Protein AF-A0A7X8HE01-F1 (afdb_monomer_lite)

Sequence (254 aa):
RAGTLEETGDETRPDGTAVRTLRGALSLPGRIRDGRWTRIETRLPGDDAVFLSLELEYPETPHRGYDKAKAARLDRTWDGRWTEVLPAEIVPAFDADPARPFRVFKRNFFGDVSSYAADHHLVSGARRTASFNNHITHPWVAVSNGSEGILVAQYEGDRCNFAFCPMRSEVTGGRQRLRLNPFGTYYGPQWKYATAVTGLGRAMAVLMADQLDSYAPSYNGKTSRFSVAVFPFRGPEPPEEIRRRAEEWGEGTV

Radius of gyration: 19.69 Å; chains: 1; bounding box: 44×41×64 Å

Secondary structure (DSSP, 8-state):
-PPPP-EEEEEE-TTS-EEEEEEEEE--TT-SB-EEEEEEEEE-TT---EEEEEEEEPPB----S--HHHHHHHT----TT---B-TT-B--S--BBTTBPPEEEEE-TTS-EEEEE--HHHHH--SEEEEE-----SSEEEEE-SSEEEEEEE-TTS---TT-S-EEEEEETTEEEEEE-TT-B--SPPP--TT--SSHHHHHHHHSGGGGS-SGGGGTT-EEEEEEEEEEEESSS--HHHHHHHHHHHHT--

pLDDT: mean 87.35, std 14.41, range [40.66, 98.5]

Foldseek 3Di:
DDWDWDDWDWDQDPQRKIKIKIKTWDDDPQFPFIKIKIWIWIDHPPAPKIKIKMKIQATAHDFPDDDPVVCVVVVHTFNLVQAKDFRDKDWDPDWAQLVQAKKKWAAAPVRDIDIDGPNQCVVQVDQKDQKDQPFQHPFWMKIDNFWKIKIKGWAQVFDDDRSAWIKMWGQDPSTITMMTGGPMWTADDHDDDPPVDDDPVVVVCVVVCPVRRHPRRVSRRDMGIIMMMMHMDTGNDDDPVNVVVSNCRNDVVD

Structure (mmCIF, N/CA/C/O backbone):
data_AF-A0A7X8HE01-F1
#
_entry.id   AF-A0A7X8HE01-F1
#
loop_
_atom_site.group_PDB
_atom_site.id
_atom_site.type_symbol
_atom_site.label_atom_id
_atom_site.label_alt_id
_atom_site.label_comp_id
_atom_site.label_asym_id
_atom_site.label_entity_id
_atom_site.label_seq_id
_atom_site.pdbx_PDB_ins_code
_atom_site.Cartn_x
_atom_site.Cartn_y
_atom_site.Cartn_z
_atom_site.occupancy
_atom_site.B_iso_or_equiv
_atom_site.auth_seq_id
_atom_site.auth_comp_id
_atom_site.auth_asym_id
_atom_site.auth_atom_id
_atom_site.pdbx_PDB_model_num
ATOM 1 N N . ARG A 1 1 ? 13.310 -7.019 -4.869 1.00 59.84 1 ARG A N 1
ATOM 2 C CA . ARG A 1 1 ? 14.061 -7.604 -3.726 1.00 59.84 1 ARG A CA 1
ATOM 3 C C . ARG A 1 1 ? 13.670 -6.819 -2.487 1.00 59.84 1 ARG A C 1
ATOM 5 O O . ARG A 1 1 ? 13.458 -5.622 -2.634 1.00 59.84 1 ARG A O 1
ATOM 12 N N . ALA A 1 2 ? 13.525 -7.472 -1.336 1.00 66.38 2 ALA A N 1
ATOM 13 C CA . ALA A 1 2 ? 13.264 -6.767 -0.083 1.00 66.38 2 ALA A CA 1
ATOM 14 C C . ALA A 1 2 ? 14.519 -5.994 0.360 1.00 66.38 2 ALA A C 1
ATOM 16 O O . ALA A 1 2 ? 15.634 -6.420 0.044 1.00 66.38 2 ALA A O 1
ATOM 17 N N . GLY A 1 3 ? 14.328 -4.862 1.039 1.00 79.81 3 GLY A N 1
ATOM 18 C CA . GLY A 1 3 ? 15.413 -4.161 1.725 1.00 79.81 3 GLY A CA 1
ATOM 19 C C . GLY A 1 3 ? 15.948 -4.968 2.904 1.00 79.81 3 GLY A C 1
ATOM 20 O O . GLY A 1 3 ? 15.276 -5.876 3.398 1.00 79.81 3 GLY A O 1
ATOM 21 N N . THR A 1 4 ? 17.159 -4.645 3.344 1.00 91.44 4 THR A N 1
ATOM 22 C CA . THR A 1 4 ? 17.702 -5.125 4.618 1.00 91.44 4 THR A CA 1
ATOM 23 C C . THR A 1 4 ? 17.260 -4.192 5.737 1.00 91.44 4 THR A C 1
ATOM 25 O O . THR A 1 4 ? 17.097 -2.994 5.511 1.00 91.44 4 THR A O 1
ATOM 28 N N . LEU A 1 5 ? 17.046 -4.745 6.930 1.00 93.19 5 LEU A N 1
ATOM 29 C CA . LEU A 1 5 ? 16.927 -3.983 8.171 1.00 93.19 5 LEU A CA 1
ATOM 30 C C . LEU A 1 5 ? 18.314 -3.927 8.814 1.00 93.19 5 LEU A C 1
ATOM 32 O O . LEU A 1 5 ? 18.969 -4.961 8.932 1.00 93.19 5 LEU A O 1
ATOM 36 N N . GLU A 1 6 ? 18.753 -2.736 9.200 1.00 95.25 6 GLU A N 1
ATOM 37 C CA . GLU A 1 6 ? 20.085 -2.490 9.765 1.00 95.25 6 GLU A CA 1
ATOM 38 C C . GLU A 1 6 ? 19.997 -1.923 11.182 1.00 95.25 6 GLU A C 1
ATOM 40 O O . GLU A 1 6 ? 20.812 -2.269 12.032 1.00 95.25 6 GLU A O 1
ATOM 45 N N . GLU A 1 7 ? 18.990 -1.092 11.451 1.00 95.19 7 GLU A N 1
ATOM 46 C CA . GLU A 1 7 ? 18.814 -0.425 12.738 1.00 95.19 7 GLU A CA 1
ATOM 47 C C . GLU A 1 7 ? 17.346 -0.458 13.169 1.00 95.19 7 GLU A C 1
ATOM 49 O O . GLU A 1 7 ? 16.429 -0.343 12.350 1.00 95.19 7 GLU A O 1
ATOM 54 N N . THR A 1 8 ? 17.124 -0.598 14.473 1.00 95.94 8 THR A N 1
ATOM 55 C CA . THR A 1 8 ? 15.819 -0.453 15.120 1.00 95.94 8 THR A CA 1
ATOM 56 C C . THR A 1 8 ? 15.988 0.396 16.371 1.00 95.94 8 THR A C 1
ATOM 58 O O . THR A 1 8 ? 16.870 0.125 17.183 1.00 95.94 8 THR A O 1
ATOM 61 N N . GLY A 1 9 ? 15.144 1.410 16.516 1.00 96.25 9 GLY A N 1
ATOM 62 C CA . GLY A 1 9 ? 14.995 2.195 17.733 1.00 96.25 9 GLY A CA 1
ATOM 63 C C . GLY A 1 9 ? 13.546 2.146 18.192 1.00 96.25 9 GLY A C 1
ATOM 64 O O . GLY A 1 9 ? 12.642 2.346 17.384 1.00 96.25 9 GLY A O 1
ATOM 65 N N . ASP A 1 10 ? 13.330 1.889 19.475 1.00 97.06 10 ASP A N 1
ATOM 66 C CA . ASP A 1 10 ? 12.014 1.911 20.106 1.00 97.06 10 ASP A CA 1
ATOM 67 C C . ASP A 1 10 ? 12.004 3.006 21.182 1.00 97.06 10 ASP A C 1
ATOM 69 O O . ASP A 1 10 ? 12.918 3.099 22.003 1.00 97.06 10 ASP A O 1
ATOM 73 N N . GLU A 1 11 ? 10.966 3.833 21.179 1.00 96.94 11 GLU A N 1
ATOM 74 C CA . GLU A 1 11 ? 10.727 4.902 22.143 1.00 96.94 11 GLU A CA 1
ATOM 75 C C . GLU A 1 11 ? 9.279 4.805 22.631 1.00 96.94 11 GLU A C 1
ATOM 77 O O . GLU A 1 11 ? 8.358 4.557 21.854 1.00 96.94 11 GLU A O 1
ATOM 82 N N . THR A 1 12 ? 9.058 5.001 23.929 1.00 96.31 12 THR A N 1
ATOM 83 C CA . THR A 1 12 ? 7.719 5.235 24.479 1.00 96.31 12 THR A CA 1
ATOM 84 C C . THR A 1 12 ? 7.698 6.633 25.066 1.00 96.31 12 THR A C 1
ATOM 86 O O . THR A 1 12 ? 8.475 6.944 25.969 1.00 96.31 12 THR A O 1
ATOM 89 N N . ARG A 1 13 ? 6.833 7.484 24.523 1.00 94.69 13 ARG A N 1
ATOM 90 C CA . ARG A 1 13 ? 6.674 8.866 24.965 1.00 94.69 13 ARG A CA 1
ATOM 91 C C . ARG A 1 13 ? 5.908 8.926 26.295 1.00 94.69 13 ARG A C 1
ATOM 93 O O . ARG A 1 13 ? 5.196 7.978 26.631 1.00 94.69 13 ARG A O 1
ATOM 100 N N . PRO A 1 14 ? 6.013 10.032 27.058 1.00 95.00 14 PRO A N 1
ATOM 101 C CA . PRO A 1 14 ? 5.329 10.177 28.348 1.00 95.00 14 PRO A CA 1
ATOM 102 C C . PRO A 1 14 ? 3.801 10.038 28.291 1.00 95.00 14 PRO A C 1
ATOM 104 O O . PRO A 1 14 ? 3.185 9.679 29.288 1.00 95.00 14 PRO A O 1
ATOM 107 N N . ASP A 1 15 ? 3.197 10.315 27.136 1.00 94.00 15 ASP A N 1
ATOM 108 C CA . ASP A 1 15 ? 1.763 10.157 26.878 1.00 94.00 15 ASP A CA 1
ATOM 109 C C . ASP A 1 15 ? 1.348 8.697 26.610 1.00 94.00 15 ASP A C 1
ATOM 111 O O . ASP A 1 15 ? 0.162 8.423 26.468 1.00 94.00 15 ASP A O 1
ATOM 115 N N . GLY A 1 16 ? 2.298 7.755 26.559 1.00 93.94 16 GLY A N 1
ATOM 116 C CA . GLY A 1 16 ? 2.065 6.348 26.230 1.00 93.94 16 GLY A CA 1
ATOM 117 C C . GLY A 1 16 ? 2.169 6.023 24.737 1.00 93.94 16 GLY A C 1
ATOM 118 O O . GLY A 1 16 ? 2.014 4.860 24.364 1.00 93.94 16 GLY A O 1
ATOM 119 N N . THR A 1 17 ? 2.458 7.006 23.879 1.00 96.38 17 THR A N 1
ATOM 120 C CA . THR A 1 17 ? 2.673 6.787 22.445 1.00 96.38 17 THR A CA 1
ATOM 121 C C . THR A 1 17 ? 3.934 5.958 22.221 1.00 96.38 17 THR A C 1
ATOM 123 O O . THR A 1 17 ? 5.031 6.348 22.628 1.00 96.38 17 THR A O 1
ATOM 126 N N . ALA A 1 18 ? 3.797 4.828 21.528 1.00 97.12 18 ALA A N 1
ATOM 127 C CA . ALA A 1 18 ? 4.924 3.997 21.125 1.00 97.12 18 ALA A CA 1
ATOM 128 C C . ALA A 1 18 ? 5.399 4.399 19.724 1.00 97.12 18 ALA A C 1
ATOM 130 O O . ALA A 1 18 ? 4.617 4.413 18.769 1.00 97.12 18 ALA A O 1
ATOM 131 N N . VAL A 1 19 ? 6.689 4.695 19.596 1.00 97.81 19 VAL A N 1
ATOM 132 C CA . VAL A 1 19 ? 7.346 5.048 18.337 1.00 97.81 19 VAL A CA 1
ATOM 133 C C . VAL A 1 19 ? 8.448 4.037 18.056 1.00 97.81 19 VAL A C 1
ATOM 135 O O . VAL A 1 19 ? 9.358 3.851 18.858 1.00 97.81 19 VAL A O 1
ATOM 138 N N . ARG A 1 20 ? 8.392 3.404 16.887 1.00 97.56 20 ARG A N 1
ATOM 139 C CA . ARG A 1 20 ? 9.431 2.502 16.394 1.00 97.56 20 ARG A CA 1
ATOM 140 C C . ARG A 1 20 ? 10.037 3.072 15.126 1.00 97.56 20 ARG A C 1
ATOM 142 O O . ARG A 1 20 ? 9.347 3.247 14.129 1.00 97.56 20 ARG A O 1
ATOM 149 N N . THR A 1 21 ? 11.338 3.319 15.143 1.00 98.00 21 THR A N 1
ATOM 150 C CA . THR A 1 21 ? 12.103 3.741 13.970 1.00 98.00 21 THR A CA 1
ATOM 151 C 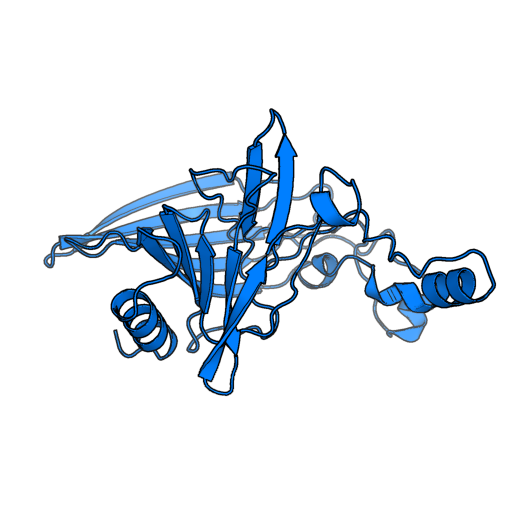C . THR A 1 21 ? 12.910 2.571 13.433 1.00 98.00 21 THR A C 1
ATOM 153 O O . THR A 1 21 ? 13.688 1.955 14.155 1.00 98.00 21 THR A O 1
ATOM 156 N N . LEU A 1 22 ? 12.745 2.276 12.152 1.00 96.56 22 LEU A N 1
ATOM 157 C CA . LEU A 1 22 ? 13.446 1.222 11.433 1.00 96.56 22 LEU A CA 1
ATOM 158 C C . LEU A 1 22 ? 14.235 1.847 10.292 1.00 96.56 22 LEU A C 1
ATOM 160 O O . LEU A 1 22 ? 13.698 2.679 9.555 1.00 96.56 22 LEU A O 1
ATOM 164 N N . ARG A 1 23 ? 15.489 1.432 10.121 1.00 97.62 23 ARG A N 1
ATOM 165 C CA . ARG A 1 23 ? 16.330 1.879 9.007 1.00 97.62 23 ARG A CA 1
ATOM 166 C C . ARG A 1 23 ? 17.016 0.713 8.335 1.00 97.62 23 ARG A C 1
ATOM 168 O O . ARG A 1 23 ? 17.340 -0.290 8.974 1.00 97.62 23 ARG A O 1
ATOM 175 N N . GLY A 1 24 ? 17.301 0.876 7.053 1.00 96.00 24 GLY A N 1
ATOM 176 C CA . GLY A 1 24 ? 18.227 -0.013 6.380 1.00 96.00 24 GLY A CA 1
ATOM 177 C C . GLY A 1 24 ? 18.475 0.338 4.926 1.00 96.00 24 GLY A C 1
ATOM 178 O O . GLY A 1 24 ? 18.202 1.453 4.472 1.00 96.00 24 GLY A O 1
ATOM 179 N N . ALA A 1 25 ? 19.011 -0.631 4.190 1.00 94.88 25 ALA A N 1
ATOM 180 C CA . ALA A 1 25 ? 19.450 -0.441 2.819 1.00 94.88 25 ALA A CA 1
ATOM 181 C C . ALA A 1 25 ? 18.529 -1.124 1.804 1.00 94.88 25 ALA A C 1
ATOM 183 O O . ALA A 1 25 ? 17.899 -2.158 2.045 1.00 94.88 25 ALA A O 1
ATOM 184 N N . LEU A 1 26 ? 18.484 -0.540 0.611 1.00 92.31 26 LEU A N 1
ATOM 185 C CA . LEU A 1 26 ? 17.904 -1.132 -0.585 1.00 92.31 26 LEU A CA 1
ATOM 186 C C . LEU A 1 26 ? 19.050 -1.431 -1.544 1.00 92.31 26 LEU A C 1
ATOM 188 O O . LEU A 1 26 ? 19.810 -0.539 -1.911 1.00 92.31 26 LEU A O 1
ATOM 192 N N . SER A 1 27 ? 19.161 -2.679 -1.989 1.00 88.50 27 SER A N 1
ATOM 193 C CA . SER A 1 27 ? 20.229 -3.070 -2.904 1.00 88.50 27 SER A CA 1
ATOM 194 C C . SER A 1 27 ? 19.697 -3.867 -4.089 1.00 88.50 27 SER A C 1
ATOM 196 O O . SER A 1 27 ? 19.005 -4.879 -3.935 1.00 88.50 27 SER A O 1
ATOM 198 N N . LEU A 1 28 ? 20.032 -3.407 -5.296 1.00 88.56 28 LEU A N 1
ATOM 199 C CA . LEU A 1 28 ? 19.692 -4.064 -6.557 1.00 88.56 28 LEU A CA 1
ATOM 200 C C . LEU A 1 28 ? 20.953 -4.553 -7.295 1.00 88.56 28 LEU A C 1
ATOM 202 O O . LEU A 1 28 ? 22.017 -3.935 -7.195 1.00 88.56 28 LEU A O 1
ATOM 206 N N . PRO A 1 29 ? 20.871 -5.662 -8.054 1.00 86.44 29 PRO A N 1
ATOM 207 C CA . PRO A 1 29 ? 21.995 -6.142 -8.856 1.00 86.44 29 PRO A CA 1
ATOM 208 C C . PRO A 1 29 ? 22.452 -5.120 -9.906 1.00 86.44 29 PRO A C 1
ATOM 210 O O . PRO A 1 29 ? 21.651 -4.632 -10.704 1.00 86.44 29 PRO A O 1
ATOM 213 N N . GLY A 1 30 ? 23.759 -4.845 -9.948 1.00 85.50 30 GLY A N 1
ATOM 214 C CA . GLY A 1 30 ? 24.350 -3.925 -10.926 1.00 85.50 30 GLY A CA 1
ATOM 215 C C . GLY A 1 30 ? 23.953 -2.460 -10.729 1.00 85.50 30 GLY A C 1
ATOM 216 O O . GLY A 1 30 ? 23.934 -1.706 -11.699 1.00 85.50 30 GLY A O 1
ATOM 217 N N . ARG A 1 31 ? 23.586 -2.081 -9.501 1.00 90.56 31 ARG A N 1
ATOM 218 C CA . ARG A 1 31 ? 23.352 -0.692 -9.095 1.00 90.56 31 ARG A CA 1
ATOM 219 C C . ARG A 1 31 ? 24.622 0.160 -9.220 1.00 90.56 31 ARG A C 1
ATOM 221 O O . ARG A 1 31 ? 25.726 -0.335 -9.017 1.00 90.56 31 ARG A O 1
ATOM 228 N N . ILE A 1 32 ? 24.423 1.436 -9.526 1.00 94.50 32 ILE A N 1
ATOM 229 C CA . ILE A 1 32 ? 25.422 2.511 -9.490 1.00 94.50 32 ILE A CA 1
ATOM 230 C C . ILE A 1 32 ? 25.492 3.087 -8.073 1.00 94.50 32 ILE A C 1
ATOM 232 O O . ILE A 1 32 ? 26.575 3.363 -7.567 1.00 94.50 32 ILE A O 1
ATOM 236 N N . ARG A 1 33 ? 24.331 3.224 -7.423 1.00 94.69 33 ARG A N 1
ATOM 237 C CA . ARG A 1 33 ? 24.195 3.772 -6.074 1.00 94.69 33 ARG A CA 1
ATOM 238 C C . ARG A 1 33 ? 23.261 2.903 -5.242 1.00 94.69 33 ARG A C 1
ATOM 240 O O . ARG A 1 33 ? 22.211 2.473 -5.726 1.00 94.69 33 ARG A O 1
ATOM 247 N N . ASP A 1 34 ? 23.653 2.652 -3.997 1.00 94.19 34 ASP A N 1
ATOM 248 C CA . ASP A 1 34 ? 22.796 2.016 -2.999 1.00 94.19 34 ASP A CA 1
ATOM 249 C C . ASP A 1 34 ? 21.610 2.912 -2.628 1.00 94.19 34 ASP A C 1
ATOM 251 O O . ASP A 1 34 ? 21.687 4.141 -2.679 1.00 94.19 34 ASP A O 1
ATOM 255 N N . GLY A 1 35 ? 20.499 2.275 -2.277 1.00 95.69 35 GLY A N 1
ATOM 256 C CA . GLY A 1 35 ? 19.340 2.952 -1.720 1.00 95.69 35 GLY A CA 1
ATOM 257 C C . GLY A 1 35 ? 19.273 2.789 -0.208 1.00 95.69 35 GLY A C 1
ATOM 258 O O . GLY A 1 35 ? 19.930 1.920 0.371 1.00 95.69 35 GLY A O 1
ATOM 259 N N . ARG A 1 36 ? 18.439 3.602 0.427 1.00 96.88 36 ARG A N 1
ATOM 260 C CA . ARG A 1 36 ? 18.189 3.587 1.868 1.00 96.88 36 ARG A CA 1
ATOM 261 C C . ARG A 1 36 ? 16.711 3.762 2.138 1.00 96.88 36 ARG A C 1
ATOM 263 O O . ARG A 1 36 ? 15.973 4.283 1.304 1.00 96.88 36 ARG A O 1
ATOM 270 N N . TRP A 1 37 ? 16.280 3.320 3.303 1.00 96.19 37 TRP A N 1
ATOM 271 C CA . TRP A 1 37 ? 14.927 3.557 3.761 1.00 96.19 37 TRP A CA 1
ATOM 272 C C . TRP A 1 37 ? 14.910 3.803 5.266 1.00 96.19 37 TRP A C 1
ATOM 274 O O . TRP A 1 37 ? 15.683 3.204 6.014 1.00 96.19 37 TRP A O 1
ATOM 284 N N . THR A 1 38 ? 14.005 4.681 5.680 1.00 97.19 38 THR A N 1
ATOM 285 C CA . THR A 1 38 ? 13.619 4.912 7.069 1.00 97.19 38 THR A CA 1
ATOM 286 C C . THR A 1 38 ? 12.107 4.751 7.156 1.00 97.19 38 THR A C 1
ATOM 288 O O . THR A 1 38 ? 11.375 5.331 6.353 1.00 97.19 38 THR A O 1
ATOM 291 N N . ARG A 1 39 ? 11.632 3.963 8.120 1.00 96.31 39 ARG A N 1
ATOM 292 C CA . ARG A 1 39 ? 10.216 3.839 8.472 1.00 96.31 39 ARG A CA 1
ATOM 293 C C . ARG A 1 39 ? 10.045 4.185 9.939 1.00 96.31 39 ARG A C 1
ATOM 295 O O . ARG A 1 39 ? 10.699 3.585 10.785 1.00 96.31 39 ARG A O 1
ATOM 302 N N . ILE A 1 40 ? 9.147 5.110 10.223 1.00 97.31 40 ILE A N 1
ATOM 303 C CA . ILE A 1 40 ? 8.696 5.419 11.573 1.00 97.31 40 ILE A CA 1
ATOM 304 C C . ILE A 1 40 ? 7.290 4.852 11.705 1.00 97.31 40 ILE A C 1
ATOM 306 O O . ILE A 1 40 ? 6.421 5.147 10.890 1.00 97.31 40 ILE A O 1
ATOM 310 N N . GLU A 1 41 ? 7.089 4.007 12.704 1.00 96.69 41 GLU A N 1
ATOM 311 C CA . GLU A 1 41 ? 5.794 3.472 13.094 1.00 96.69 41 GLU A CA 1
ATOM 312 C C . GLU A 1 41 ? 5.380 4.157 14.391 1.00 96.69 41 GLU A C 1
ATOM 314 O O . GLU A 1 41 ? 6.142 4.173 15.357 1.00 96.69 41 GLU A O 1
ATOM 319 N N . THR A 1 42 ? 4.181 4.717 14.429 1.00 96.81 42 THR A N 1
ATOM 320 C CA . THR A 1 42 ? 3.607 5.326 15.627 1.00 96.81 42 THR A CA 1
ATOM 321 C C . THR A 1 42 ? 2.318 4.601 15.986 1.00 96.81 42 THR A C 1
ATOM 323 O O . THR A 1 42 ? 1.494 4.303 15.118 1.00 96.81 42 THR A O 1
ATOM 326 N N . ARG A 1 43 ? 2.168 4.287 17.273 1.00 96.38 43 ARG A N 1
ATOM 327 C CA . ARG A 1 43 ? 0.967 3.687 17.859 1.00 96.38 43 ARG A CA 1
ATOM 328 C C . ARG A 1 43 ? 0.531 4.522 19.048 1.00 96.38 43 ARG A C 1
ATOM 330 O O . ARG A 1 43 ? 1.320 4.736 19.970 1.00 96.38 43 ARG A O 1
ATOM 337 N N . LEU A 1 44 ? -0.712 4.978 19.007 1.00 94.06 44 LEU A N 1
ATOM 338 C CA . LEU A 1 44 ? -1.310 5.749 20.087 1.00 94.06 44 LEU A CA 1
ATOM 339 C C . LEU A 1 44 ? -1.847 4.797 21.170 1.00 94.06 44 LEU A C 1
ATOM 341 O O . LEU A 1 44 ? -2.299 3.692 20.853 1.00 94.06 44 LEU A O 1
ATOM 345 N N . PRO A 1 45 ? -1.792 5.183 22.453 1.00 93.31 45 PRO A N 1
ATOM 346 C CA . PRO A 1 45 ? -2.308 4.354 23.535 1.00 93.31 45 PRO A CA 1
ATOM 347 C C . PRO A 1 45 ? -3.825 4.163 23.401 1.00 93.31 45 PRO A C 1
ATOM 349 O O . PRO A 1 45 ? -4.575 5.125 23.265 1.00 93.31 45 PRO A O 1
ATOM 352 N N . GLY A 1 46 ? -4.282 2.910 23.473 1.00 90.88 46 GLY A N 1
ATOM 353 C CA . GLY A 1 46 ? -5.708 2.572 23.376 1.00 90.88 46 GLY A CA 1
ATOM 354 C C . GLY A 1 46 ? -6.289 2.624 21.958 1.00 90.88 46 GLY A C 1
ATOM 355 O O . GLY A 1 46 ? -7.505 2.535 21.810 1.00 90.88 46 GLY A O 1
ATOM 356 N N . ASP A 1 47 ? -5.445 2.749 20.934 1.00 90.81 47 ASP A N 1
ATOM 357 C CA . ASP A 1 47 ? -5.846 2.783 19.532 1.00 90.81 47 ASP A CA 1
ATOM 358 C C . ASP A 1 47 ? -5.250 1.597 18.767 1.00 90.81 47 ASP A C 1
ATOM 360 O O . ASP A 1 47 ? -4.064 1.285 18.890 1.00 90.81 47 ASP A O 1
ATOM 364 N N . ASP A 1 48 ? -6.075 0.945 17.952 1.00 92.56 48 ASP A N 1
ATOM 365 C CA . ASP A 1 48 ? -5.645 -0.172 17.105 1.00 92.56 48 ASP A CA 1
ATOM 366 C C . ASP A 1 48 ? -5.050 0.308 15.768 1.00 92.56 48 ASP A C 1
ATOM 368 O O . ASP A 1 48 ? -4.558 -0.500 14.971 1.00 92.56 48 ASP A O 1
ATOM 372 N N . ALA A 1 49 ? -5.099 1.617 15.498 1.00 95.50 49 ALA A N 1
ATOM 373 C CA . ALA A 1 49 ? -4.499 2.205 14.315 1.00 95.50 49 ALA A CA 1
ATOM 374 C C . ALA A 1 49 ? -2.963 2.189 14.368 1.00 95.50 49 ALA A C 1
ATOM 376 O O . ALA A 1 49 ? -2.331 2.320 15.420 1.00 95.50 49 ALA A O 1
ATOM 377 N N . VAL A 1 50 ? -2.347 2.070 13.192 1.00 95.31 50 VAL A N 1
ATOM 378 C CA . VAL A 1 50 ? -0.898 2.216 13.019 1.00 95.31 50 VAL A CA 1
ATOM 379 C C . VAL A 1 50 ? -0.628 3.338 12.033 1.00 95.31 50 VAL A C 1
ATOM 381 O O . VAL A 1 50 ? -1.111 3.309 10.901 1.00 95.31 50 VAL A O 1
ATOM 384 N N . PHE A 1 51 ? 0.193 4.294 12.449 1.00 95.56 51 PHE A N 1
ATOM 385 C CA . PHE A 1 51 ? 0.637 5.409 11.623 1.00 95.56 51 PHE A CA 1
ATOM 386 C C . PHE A 1 51 ? 2.055 5.127 11.135 1.00 95.56 51 PHE A C 1
ATOM 388 O O . PHE A 1 51 ? 2.919 4.732 11.917 1.00 95.56 51 PHE A O 1
ATOM 395 N N . LEU A 1 52 ? 2.292 5.286 9.840 1.00 95.12 52 LEU A N 1
ATOM 396 C CA . LEU A 1 52 ? 3.565 5.004 9.195 1.00 95.12 52 LEU A CA 1
ATOM 397 C C . LEU A 1 52 ? 4.048 6.257 8.473 1.00 95.12 52 LEU A C 1
ATOM 399 O O . LEU A 1 52 ? 3.345 6.757 7.601 1.00 95.12 52 LEU A O 1
ATOM 403 N N . SER A 1 53 ? 5.269 6.697 8.752 1.00 95.50 53 SER A N 1
ATOM 404 C CA . SER A 1 53 ? 5.979 7.691 7.942 1.00 95.50 53 SER A CA 1
ATOM 405 C C . SER A 1 53 ? 7.190 7.028 7.308 1.00 95.50 53 SER A C 1
ATOM 407 O O . SER A 1 53 ? 7.983 6.375 7.990 1.00 95.50 53 SER A O 1
ATOM 409 N N . LEU A 1 54 ? 7.319 7.148 5.989 1.00 94.94 54 LEU A N 1
ATOM 410 C CA . LEU A 1 54 ? 8.379 6.508 5.228 1.00 94.94 54 LEU A CA 1
ATOM 411 C C . LEU A 1 54 ? 9.176 7.528 4.430 1.00 94.94 54 LEU A C 1
ATOM 413 O O . LEU A 1 54 ? 8.624 8.364 3.717 1.00 94.94 54 LEU A O 1
ATOM 417 N N . GLU A 1 55 ? 10.490 7.362 4.472 1.00 95.94 55 GLU A N 1
ATOM 418 C CA . GLU A 1 55 ? 11.438 8.017 3.587 1.00 95.94 55 GLU A CA 1
ATOM 419 C C . GLU A 1 55 ? 12.264 6.948 2.874 1.00 95.94 55 GLU A C 1
ATOM 421 O O . GLU A 1 55 ? 12.896 6.109 3.511 1.00 95.94 55 GLU A O 1
ATOM 426 N N . LEU A 1 56 ? 12.243 6.961 1.542 1.00 95.19 56 LEU A N 1
ATOM 427 C CA . LEU A 1 56 ? 12.977 6.019 0.707 1.00 95.19 56 LEU A CA 1
ATOM 428 C C . LEU A 1 56 ? 13.857 6.766 -0.283 1.00 95.19 56 LEU A C 1
ATOM 430 O O . LEU A 1 56 ? 13.368 7.566 -1.080 1.00 95.19 56 LEU A O 1
ATOM 434 N N . GLU A 1 57 ? 15.131 6.412 -0.300 1.00 96.69 57 GLU A N 1
ATOM 435 C CA . GLU A 1 57 ? 16.066 6.696 -1.377 1.00 96.69 57 GLU A CA 1
ATOM 436 C C . GLU A 1 57 ? 16.210 5.426 -2.208 1.00 96.69 57 GLU A C 1
ATOM 438 O O . GLU A 1 57 ? 16.814 4.440 -1.782 1.00 96.69 57 GLU A O 1
ATOM 443 N N . TYR A 1 58 ? 15.644 5.415 -3.407 1.00 95.69 58 TYR A N 1
ATOM 444 C CA . TYR A 1 58 ? 15.722 4.249 -4.270 1.00 95.69 58 TYR A CA 1
ATOM 445 C C . TYR A 1 58 ? 17.142 4.077 -4.825 1.00 95.69 58 TYR A C 1
ATOM 447 O O . TYR A 1 58 ? 17.799 5.077 -5.157 1.00 95.69 58 TYR A O 1
ATOM 455 N N . PRO A 1 59 ? 17.613 2.821 -4.970 1.00 95.12 59 PRO A N 1
ATOM 456 C CA . PRO A 1 59 ? 18.871 2.536 -5.642 1.00 95.12 59 PRO A CA 1
ATOM 457 C C . PRO A 1 59 ? 18.868 3.108 -7.052 1.00 95.12 59 PRO A C 1
ATOM 459 O O . PRO A 1 59 ? 17.831 3.152 -7.719 1.00 95.12 59 PRO A O 1
ATOM 462 N N . GLU A 1 60 ? 20.044 3.496 -7.521 1.00 96.12 60 GLU A N 1
ATOM 463 C CA . GLU A 1 60 ? 20.230 3.921 -8.900 1.00 96.12 60 GLU A CA 1
ATOM 464 C C . GLU A 1 60 ? 20.851 2.791 -9.708 1.00 96.12 60 GLU A C 1
ATOM 466 O O . GLU A 1 60 ? 21.782 2.122 -9.263 1.00 96.12 60 GLU A O 1
ATOM 471 N N . THR A 1 61 ? 20.337 2.564 -10.905 1.00 95.38 61 THR A N 1
ATOM 472 C CA . THR A 1 61 ? 20.748 1.482 -11.801 1.00 95.38 61 THR A CA 1
ATOM 473 C C . THR A 1 61 ? 20.948 2.022 -13.213 1.00 95.38 61 THR A C 1
ATOM 475 O O . THR A 1 61 ? 20.251 2.960 -13.615 1.00 95.38 61 THR A O 1
ATOM 478 N N . PRO A 1 62 ? 21.888 1.450 -13.987 1.00 95.19 62 PRO A N 1
ATOM 479 C CA . PRO A 1 62 ? 22.147 1.906 -15.343 1.00 95.19 62 PRO A CA 1
ATOM 480 C C . PRO A 1 62 ? 20.930 1.650 -16.229 1.00 95.19 62 PRO A C 1
ATOM 482 O O . PRO A 1 62 ? 20.319 0.583 -16.168 1.00 95.19 62 PRO A O 1
ATOM 485 N N . HIS A 1 63 ? 20.626 2.599 -17.109 1.00 94.00 63 HIS A N 1
ATOM 486 C CA . HIS A 1 63 ? 19.512 2.475 -18.042 1.00 94.00 63 HIS A CA 1
ATOM 487 C C . HIS A 1 63 ? 19.785 1.352 -19.049 1.00 94.00 63 HIS A C 1
ATOM 489 O O . HIS A 1 63 ? 20.702 1.430 -19.869 1.00 94.00 63 HIS A O 1
ATOM 495 N N . ARG A 1 64 ? 19.012 0.269 -18.945 1.00 91.62 64 ARG A N 1
ATOM 496 C CA . ARG A 1 64 ? 19.151 -0.966 -19.727 1.00 91.62 64 ARG A CA 1
ATOM 497 C C . ARG A 1 64 ? 17.776 -1.539 -20.041 1.00 91.62 64 ARG A C 1
ATOM 499 O O . ARG A 1 64 ? 16.840 -1.348 -19.279 1.00 91.62 64 ARG A O 1
ATOM 506 N N . GLY A 1 65 ? 17.661 -2.270 -21.148 1.00 87.00 65 GLY A N 1
ATOM 507 C CA . GLY A 1 65 ? 16.420 -2.974 -21.496 1.00 87.00 65 GLY A CA 1
ATOM 508 C C . GLY A 1 65 ? 15.221 -2.063 -21.783 1.00 87.00 65 GLY A C 1
ATOM 509 O O . GLY A 1 65 ? 14.090 -2.518 -21.675 1.00 87.00 65 GLY A O 1
ATOM 510 N N . TYR A 1 66 ? 15.457 -0.791 -22.113 1.00 88.06 66 TYR A N 1
ATOM 511 C CA . TYR A 1 66 ? 14.426 0.128 -22.588 1.00 88.06 66 TYR A CA 1
ATOM 512 C C . 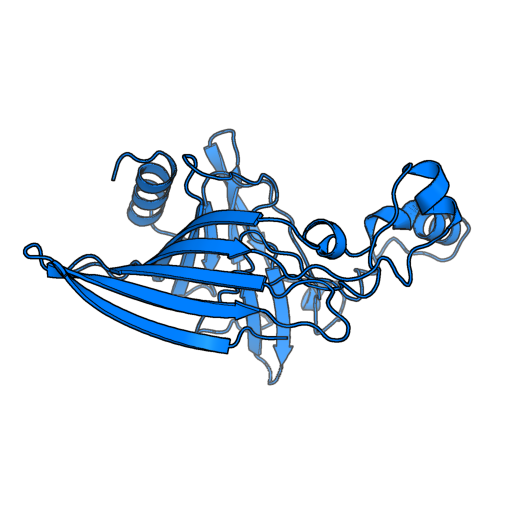TYR A 1 66 ? 14.254 0.017 -24.106 1.00 88.06 66 TYR A C 1
ATOM 514 O O . TYR A 1 66 ? 15.203 -0.300 -24.830 1.00 88.06 66 TYR A O 1
ATOM 522 N N . ASP A 1 67 ? 13.052 0.315 -24.595 1.00 88.38 67 ASP A N 1
ATOM 523 C CA . ASP A 1 67 ? 12.784 0.397 -26.028 1.00 88.38 67 ASP A CA 1
ATOM 524 C C . ASP A 1 67 ? 13.402 1.678 -26.613 1.00 88.38 67 ASP A C 1
ATOM 526 O O . ASP A 1 67 ? 13.143 2.785 -26.135 1.00 88.38 67 ASP A O 1
ATOM 530 N N . LYS A 1 68 ? 14.242 1.536 -27.646 1.00 88.50 68 LYS A N 1
ATOM 531 C CA . LYS A 1 68 ? 14.992 2.659 -28.234 1.00 88.50 68 LYS A CA 1
ATOM 532 C C . LYS A 1 68 ? 14.094 3.658 -28.969 1.00 88.50 68 LYS A C 1
ATOM 534 O O . LYS A 1 68 ? 14.363 4.855 -28.909 1.00 88.50 68 LYS A O 1
ATOM 539 N N . ALA A 1 69 ? 13.049 3.189 -29.651 1.00 85.94 69 ALA A N 1
ATOM 540 C CA . ALA A 1 69 ? 12.136 4.057 -30.393 1.00 85.94 69 ALA A CA 1
ATOM 541 C C . ALA A 1 69 ? 11.268 4.877 -29.428 1.00 85.94 69 ALA A C 1
ATOM 543 O O . ALA A 1 69 ? 11.119 6.090 -29.581 1.00 85.94 69 ALA A O 1
ATOM 544 N N . LYS A 1 70 ? 10.767 4.235 -28.370 1.00 82.81 70 LYS A N 1
ATOM 545 C CA . LYS A 1 70 ? 10.030 4.889 -27.288 1.00 82.81 70 LYS A CA 1
ATOM 546 C C . LYS A 1 70 ? 10.921 5.855 -26.510 1.00 82.81 70 LYS A C 1
ATOM 548 O O . LYS A 1 70 ? 10.465 6.950 -26.200 1.00 82.81 70 LYS A O 1
ATOM 553 N N . ALA A 1 71 ? 12.183 5.506 -26.259 1.00 87.56 71 ALA A N 1
ATOM 554 C CA . ALA A 1 71 ? 13.141 6.414 -25.633 1.00 87.56 71 ALA A CA 1
ATOM 555 C C . ALA A 1 71 ? 13.414 7.667 -26.471 1.00 87.56 71 ALA A C 1
ATOM 557 O O . ALA A 1 71 ? 13.431 8.760 -25.914 1.00 87.56 71 ALA A O 1
ATOM 558 N N . ALA A 1 72 ? 13.549 7.528 -27.794 1.00 88.31 72 ALA A N 1
ATOM 559 C CA . ALA A 1 72 ? 13.685 8.670 -28.697 1.00 88.31 72 ALA A CA 1
ATOM 560 C C . ALA A 1 72 ? 12.434 9.566 -28.688 1.00 88.31 72 ALA A C 1
ATOM 562 O O . ALA A 1 72 ? 12.551 10.785 -28.676 1.00 88.31 72 ALA A O 1
ATOM 563 N N . ARG A 1 73 ? 11.229 8.976 -28.636 1.00 87.12 73 ARG A N 1
ATOM 564 C CA . ARG A 1 73 ? 9.964 9.732 -28.570 1.00 87.12 73 ARG A CA 1
ATOM 565 C C . ARG A 1 73 ? 9.754 10.445 -27.230 1.00 87.12 73 ARG A C 1
ATOM 567 O O . ARG A 1 73 ? 9.190 11.532 -27.210 1.00 87.12 73 ARG A O 1
ATOM 574 N N . LEU A 1 74 ? 10.140 9.817 -26.121 1.00 84.62 74 LEU A N 1
ATOM 575 C CA . LEU A 1 74 ? 9.990 10.373 -24.770 1.00 84.62 74 LEU A CA 1
ATOM 576 C C . LEU A 1 74 ? 11.165 11.269 -24.349 1.00 84.62 74 LEU A C 1
ATOM 578 O O . LEU A 1 74 ? 11.148 11.772 -23.226 1.00 84.62 74 LEU A O 1
ATOM 582 N N . ASP A 1 75 ? 12.184 11.393 -25.203 1.00 90.00 75 ASP A N 1
ATOM 583 C CA . ASP A 1 75 ? 13.468 12.048 -24.928 1.00 90.00 75 ASP A CA 1
ATOM 584 C C . ASP A 1 75 ? 14.082 11.632 -23.578 1.00 90.00 75 ASP A C 1
ATOM 586 O O . ASP A 1 75 ? 14.587 12.426 -22.785 1.00 90.00 75 ASP A O 1
ATOM 590 N N . ARG A 1 76 ? 13.964 10.339 -23.259 1.00 87.94 76 ARG A N 1
ATOM 591 C CA . ARG A 1 76 ? 14.487 9.779 -22.011 1.00 87.94 76 ARG A CA 1
ATOM 592 C C . ARG A 1 76 ? 14.715 8.285 -22.109 1.00 87.94 76 ARG A C 1
ATOM 594 O O . ARG A 1 76 ? 13.960 7.555 -22.742 1.00 87.94 76 ARG A O 1
ATOM 601 N N . THR A 1 77 ? 15.719 7.816 -21.382 1.00 92.69 77 THR A N 1
ATOM 602 C CA . THR A 1 77 ? 16.014 6.392 -21.200 1.00 92.69 77 THR A CA 1
ATOM 603 C C . THR A 1 77 ? 15.638 5.957 -19.781 1.00 92.69 77 THR A C 1
ATOM 605 O O . THR A 1 77 ? 15.417 6.797 -18.905 1.00 92.69 77 THR A O 1
ATOM 608 N N . TRP A 1 78 ? 15.512 4.652 -19.548 1.00 92.50 78 TRP A N 1
ATOM 609 C CA . TRP A 1 78 ? 15.165 4.093 -18.237 1.00 92.50 78 TRP A CA 1
ATOM 610 C C . TRP A 1 78 ? 15.763 2.696 -18.059 1.00 92.50 78 TRP A C 1
ATOM 612 O O . TRP A 1 78 ? 16.302 2.122 -19.000 1.00 92.50 78 TRP A O 1
ATOM 622 N N . ASP A 1 79 ? 15.689 2.124 -16.858 1.00 92.62 79 ASP A N 1
ATOM 623 C CA . ASP A 1 79 ? 16.032 0.714 -16.644 1.00 92.62 79 ASP A CA 1
ATOM 624 C C . ASP A 1 79 ? 14.764 -0.152 -16.676 1.00 92.62 79 ASP A C 1
ATOM 626 O O . ASP A 1 79 ? 14.000 -0.199 -15.714 1.00 92.62 79 ASP A O 1
ATOM 630 N N . GLY A 1 80 ? 14.537 -0.846 -17.794 1.00 88.75 80 GLY A N 1
ATOM 631 C CA . GLY A 1 80 ? 13.386 -1.725 -18.026 1.00 88.75 80 GLY A CA 1
ATOM 632 C C . GLY A 1 80 ? 13.360 -2.976 -17.144 1.00 88.75 80 GLY A C 1
ATOM 633 O O . GLY A 1 80 ? 12.376 -3.710 -17.147 1.00 88.75 80 GLY A O 1
ATOM 634 N N . ARG A 1 81 ? 14.411 -3.230 -16.352 1.00 90.19 81 ARG A N 1
ATOM 635 C CA . ARG A 1 81 ? 14.427 -4.316 -15.358 1.00 90.19 81 ARG A CA 1
ATOM 636 C C . ARG A 1 81 ? 13.629 -3.973 -14.099 1.00 90.19 81 ARG A C 1
ATOM 638 O O . ARG A 1 81 ? 13.336 -4.873 -13.310 1.00 90.19 81 ARG A O 1
ATOM 645 N N . TRP A 1 82 ? 13.277 -2.702 -13.897 1.00 90.81 82 TRP A N 1
ATOM 646 C CA . TRP A 1 82 ? 12.362 -2.293 -12.836 1.00 90.81 82 TRP A CA 1
ATOM 647 C C . TRP A 1 82 ? 10.938 -2.697 -13.203 1.00 90.81 82 TRP A C 1
ATOM 649 O O . TRP A 1 82 ? 10.304 -2.116 -14.083 1.00 90.81 82 TRP A O 1
ATOM 659 N N . THR A 1 83 ? 10.422 -3.699 -12.500 1.00 89.38 83 THR A N 1
ATOM 660 C CA . THR A 1 83 ? 9.081 -4.248 -12.734 1.00 89.38 83 THR A CA 1
ATOM 661 C C . THR A 1 83 ? 8.099 -3.859 -11.639 1.00 89.38 83 THR A C 1
ATOM 663 O O . THR A 1 83 ? 6.984 -3.472 -11.941 1.00 89.38 83 THR A O 1
ATOM 666 N N . GLU A 1 84 ? 8.492 -3.888 -10.368 1.00 91.94 84 GLU A N 1
ATOM 667 C CA . GLU A 1 84 ? 7.605 -3.537 -9.252 1.00 91.94 84 GLU A CA 1
ATOM 668 C C . GLU A 1 84 ? 8.346 -2.706 -8.206 1.00 91.94 84 GLU A C 1
ATOM 670 O O . GLU A 1 84 ? 9.545 -2.898 -7.985 1.00 91.94 84 GLU A O 1
ATOM 675 N N . VAL A 1 85 ? 7.616 -1.815 -7.532 1.00 92.88 85 VAL A N 1
ATOM 676 C CA . VAL A 1 85 ? 8.102 -1.058 -6.371 1.00 92.88 85 VAL A CA 1
ATOM 677 C C . VAL A 1 85 ? 7.053 -1.153 -5.277 1.00 92.88 85 VAL A C 1
ATOM 679 O O . VAL A 1 85 ? 5.906 -0.755 -5.477 1.00 92.88 85 VAL A O 1
ATOM 682 N N . LEU A 1 86 ? 7.441 -1.723 -4.137 1.00 93.75 86 LEU A N 1
ATOM 683 C CA . LEU A 1 86 ? 6.545 -2.064 -3.032 1.00 93.75 86 LEU A CA 1
ATOM 684 C C . LEU A 1 86 ? 7.017 -1.363 -1.744 1.00 93.75 86 LEU A C 1
ATOM 686 O O . LEU A 1 86 ? 7.604 -2.024 -0.886 1.00 93.75 86 LEU A O 1
ATOM 690 N N . PRO A 1 87 ? 6.882 -0.029 -1.620 1.00 91.94 87 PRO A N 1
ATOM 691 C CA . PRO A 1 87 ? 7.539 0.710 -0.543 1.00 91.94 87 PRO A CA 1
ATOM 692 C C . PRO A 1 87 ? 6.926 0.426 0.833 1.00 91.94 87 PRO A C 1
ATOM 694 O O . PRO A 1 87 ? 7.634 0.473 1.835 1.00 91.94 87 PRO A O 1
ATOM 697 N N . ALA A 1 88 ? 5.633 0.099 0.880 1.00 90.69 88 ALA A N 1
ATOM 698 C CA . ALA A 1 88 ? 4.910 -0.237 2.101 1.00 90.69 88 ALA A CA 1
ATOM 699 C C . ALA A 1 88 ? 3.748 -1.199 1.800 1.00 90.69 88 ALA A C 1
ATOM 701 O O . ALA A 1 88 ? 2.599 -0.887 2.093 1.00 90.69 88 ALA A O 1
ATOM 702 N N . GLU A 1 89 ? 4.022 -2.350 1.167 1.00 95.00 89 GLU A N 1
ATOM 703 C CA . GLU A 1 89 ? 2.970 -3.343 0.892 1.00 95.00 89 GLU A CA 1
ATOM 704 C C . GLU A 1 89 ? 2.312 -3.811 2.202 1.00 95.00 89 GLU A C 1
ATOM 706 O O . GLU A 1 89 ? 2.969 -4.353 3.092 1.00 95.00 89 GLU A O 1
ATOM 711 N N . ILE A 1 90 ? 0.999 -3.619 2.292 1.00 95.56 90 ILE A N 1
ATOM 712 C CA . ILE A 1 90 ? 0.148 -4.066 3.386 1.00 95.56 90 ILE A CA 1
ATOM 713 C C . ILE A 1 90 ? -0.520 -5.370 2.960 1.00 95.56 90 ILE A C 1
ATOM 715 O O . ILE A 1 90 ? -1.161 -5.462 1.906 1.00 95.56 90 ILE A O 1
ATOM 719 N N . VAL A 1 91 ? -0.387 -6.383 3.811 1.00 95.94 91 VAL A N 1
ATOM 720 C CA . VAL A 1 91 ? -1.018 -7.691 3.640 1.00 95.94 91 VAL A CA 1
ATOM 721 C C . VAL A 1 91 ? -2.015 -7.878 4.785 1.00 95.94 91 VAL A C 1
ATOM 723 O O . VAL A 1 91 ? -1.582 -8.117 5.913 1.00 95.94 91 VAL A O 1
ATOM 726 N N . PRO A 1 92 ? -3.331 -7.748 4.531 1.00 95.50 92 PRO A N 1
ATOM 727 C CA . PRO A 1 92 ? -4.352 -8.098 5.509 1.00 95.50 92 PRO A CA 1
ATOM 728 C C . PRO A 1 92 ? -4.140 -9.517 6.043 1.00 95.50 92 PRO A C 1
ATOM 730 O O . PRO A 1 92 ? -3.845 -10.439 5.281 1.00 95.50 92 PRO A O 1
ATOM 733 N N . ALA A 1 93 ? -4.310 -9.695 7.353 1.00 94.81 93 ALA A N 1
ATOM 734 C CA . ALA A 1 93 ? -4.174 -10.999 8.006 1.00 94.81 93 ALA A CA 1
ATOM 735 C C . ALA A 1 93 ? -5.389 -11.925 7.783 1.00 94.81 93 ALA A C 1
ATOM 737 O O . ALA A 1 93 ? -5.365 -13.080 8.202 1.00 94.81 93 ALA A O 1
ATOM 738 N N . PHE A 1 94 ? -6.433 -11.426 7.120 1.00 96.31 94 PHE A N 1
ATOM 739 C CA . PHE A 1 94 ? -7.665 -12.138 6.806 1.00 96.31 94 PHE A CA 1
ATOM 740 C C . PHE A 1 94 ? -7.805 -12.388 5.303 1.00 96.31 94 PHE A C 1
ATOM 742 O O . PHE A 1 94 ? -7.225 -11.693 4.465 1.00 96.31 94 PHE A O 1
ATOM 749 N N . ASP A 1 95 ? -8.607 -13.394 4.968 1.00 97.75 95 ASP A N 1
ATOM 750 C CA . ASP A 1 95 ? -8.978 -13.746 3.603 1.00 97.75 95 ASP A CA 1
ATOM 751 C C . ASP A 1 95 ? -10.481 -13.565 3.361 1.00 97.75 95 ASP A C 1
ATOM 753 O O . ASP A 1 95 ? -11.262 -13.333 4.288 1.00 97.75 95 ASP A O 1
ATOM 757 N N . ALA A 1 96 ? -10.873 -13.622 2.091 1.00 97.56 96 ALA A N 1
ATOM 758 C CA . ALA A 1 96 ? -12.268 -13.647 1.679 1.00 97.56 96 ALA A CA 1
ATOM 759 C C . ALA A 1 96 ? -12.613 -14.996 1.040 1.00 97.56 96 ALA A C 1
ATOM 761 O O . ALA A 1 96 ? -11.767 -15.668 0.436 1.00 97.56 96 ALA A O 1
ATOM 762 N N . ASP A 1 97 ? -13.880 -15.385 1.149 1.00 96.75 97 ASP A N 1
ATOM 763 C CA . ASP A 1 97 ? -14.431 -16.476 0.352 1.00 96.75 97 ASP A CA 1
ATOM 764 C C . ASP A 1 97 ? -14.420 -16.046 -1.129 1.00 96.75 97 ASP A C 1
ATOM 766 O O . ASP A 1 97 ? -14.955 -14.988 -1.453 1.00 96.75 97 ASP A O 1
ATOM 770 N N . PRO A 1 98 ? -13.846 -16.819 -2.068 1.00 94.81 98 PRO A N 1
ATOM 771 C CA . PRO A 1 98 ? -13.887 -16.476 -3.486 1.00 94.81 98 PRO A CA 1
ATOM 772 C C . PRO A 1 98 ? -15.306 -16.264 -4.042 1.00 94.81 98 PRO A C 1
ATOM 774 O O . PRO A 1 98 ? -15.455 -15.518 -5.007 1.00 94.81 98 PRO A O 1
ATOM 777 N N . ALA A 1 99 ? -16.340 -16.882 -3.462 1.00 95.31 99 ALA A N 1
ATOM 778 C CA . ALA A 1 99 ? -17.738 -16.650 -3.834 1.00 95.31 99 ALA A CA 1
ATOM 779 C C . ALA A 1 99 ? -18.310 -15.338 -3.260 1.00 95.31 99 ALA A C 1
ATOM 781 O O . ALA A 1 99 ? -19.325 -14.840 -3.744 1.00 95.31 99 ALA A O 1
ATOM 782 N N . ARG A 1 100 ? -17.662 -14.772 -2.236 1.00 95.75 100 ARG A N 1
ATOM 783 C CA . ARG A 1 100 ? -17.979 -13.482 -1.606 1.00 95.75 100 ARG A CA 1
ATOM 784 C C . ARG A 1 100 ? -16.692 -12.656 -1.508 1.00 95.75 100 ARG A C 1
ATOM 786 O O . ARG A 1 100 ? -16.116 -12.548 -0.424 1.00 95.75 100 ARG A O 1
ATOM 793 N N . PRO A 1 101 ? -16.204 -12.143 -2.650 1.00 96.56 101 PRO A N 1
ATOM 794 C CA . PRO A 1 101 ? -14.890 -11.529 -2.730 1.00 96.56 101 PRO A CA 1
ATOM 795 C C . PRO A 1 101 ? -14.774 -10.291 -1.845 1.00 96.56 101 PRO A C 1
ATOM 797 O O . PRO A 1 101 ? -15.779 -9.701 -1.441 1.00 96.56 101 PRO A O 1
ATOM 800 N N . PHE A 1 102 ? -13.536 -9.851 -1.610 1.00 97.94 102 PHE A N 1
ATOM 801 C CA . PHE A 1 102 ? -13.289 -8.576 -0.939 1.00 97.94 102 PHE A CA 1
ATOM 802 C C . PHE A 1 102 ? -14.088 -7.445 -1.586 1.00 97.94 102 PHE A C 1
ATOM 804 O O . PHE A 1 102 ? -14.134 -7.320 -2.814 1.00 97.94 102 PHE A O 1
ATOM 811 N N . ARG A 1 103 ? -14.648 -6.571 -0.755 1.00 97.88 103 ARG A N 1
ATOM 812 C CA . ARG A 1 103 ? -15.229 -5.307 -1.193 1.00 97.88 103 ARG A CA 1
ATOM 813 C C . ARG A 1 103 ? -14.243 -4.184 -0.931 1.00 97.88 103 ARG A C 1
ATOM 815 O O . ARG A 1 103 ? -13.720 -4.067 0.174 1.00 97.88 103 ARG A O 1
ATOM 822 N N . VAL A 1 104 ? -13.998 -3.373 -1.952 1.00 97.12 104 VAL A N 1
ATOM 823 C CA . VAL A 1 104 ? -13.156 -2.181 -1.874 1.00 97.12 104 VAL A CA 1
ATOM 824 C C . VAL A 1 104 ? -14.061 -0.964 -1.751 1.00 97.12 104 VAL A C 1
ATOM 826 O O . VAL A 1 104 ? -14.955 -0.781 -2.575 1.00 97.12 104 VAL A O 1
ATOM 829 N N . PHE A 1 105 ? -13.822 -0.132 -0.746 1.00 96.31 105 PHE A N 1
ATOM 830 C CA . PHE A 1 105 ? -14.491 1.144 -0.515 1.00 96.31 105 PHE A CA 1
ATOM 831 C C . PHE A 1 105 ? -13.500 2.270 -0.777 1.00 96.31 105 PHE A C 1
ATOM 833 O O . PHE A 1 105 ? -12.339 2.180 -0.387 1.00 96.31 105 PHE A O 1
ATOM 840 N N . LYS A 1 106 ? -13.951 3.328 -1.438 1.00 92.56 106 LYS A N 1
ATOM 841 C CA . LYS A 1 106 ? -13.127 4.484 -1.784 1.00 92.56 106 LYS A CA 1
ATOM 842 C C . LYS A 1 106 ? -13.921 5.759 -1.575 1.00 92.56 106 LYS A C 1
ATOM 844 O O . LYS A 1 106 ? -15.110 5.791 -1.898 1.00 92.56 106 LYS A O 1
ATOM 849 N N . ARG A 1 107 ? -13.244 6.804 -1.119 1.00 90.69 107 ARG A N 1
ATOM 850 C CA . ARG A 1 107 ? -13.750 8.176 -1.150 1.00 90.69 107 ARG A CA 1
ATOM 851 C C . ARG A 1 107 ? -13.083 8.927 -2.295 1.00 90.69 107 ARG A C 1
ATOM 853 O O . ARG A 1 107 ? -11.868 8.834 -2.443 1.00 90.69 107 ARG A O 1
ATOM 860 N N . ASN A 1 108 ? -13.846 9.610 -3.142 1.00 85.75 108 ASN A N 1
ATOM 861 C CA . ASN A 1 108 ? -13.283 10.426 -4.222 1.00 85.75 108 ASN A CA 1
ATOM 862 C C . ASN A 1 108 ? -12.969 11.863 -3.738 1.00 85.75 108 ASN A C 1
ATOM 864 O O . ASN A 1 108 ? -13.257 12.231 -2.601 1.00 85.75 108 ASN A O 1
ATOM 868 N N . PHE A 1 109 ? -12.405 12.696 -4.616 1.00 83.25 109 PHE A N 1
ATOM 869 C CA . PHE A 1 109 ? -12.090 14.105 -4.316 1.00 83.25 109 PHE A CA 1
ATOM 870 C C . PHE A 1 109 ? -13.322 15.001 -4.115 1.00 83.25 109 PHE A C 1
ATOM 872 O O . PHE A 1 109 ? -13.196 16.087 -3.564 1.00 83.25 109 PHE A O 1
ATOM 879 N N . PHE A 1 110 ? -14.504 14.554 -4.541 1.00 85.50 110 PHE A N 1
ATOM 880 C CA . PHE A 1 110 ? -15.772 15.252 -4.324 1.00 85.50 110 PHE A CA 1
ATOM 881 C C . PHE A 1 110 ? -16.450 14.844 -3.006 1.00 85.50 110 PHE A C 1
ATOM 883 O O . PHE A 1 110 ? -17.513 15.361 -2.683 1.00 85.50 110 PHE A O 1
ATOM 890 N N . GLY A 1 111 ? -15.835 13.939 -2.236 1.00 85.00 111 GLY A N 1
ATOM 891 C CA . GLY A 1 111 ? -16.367 13.435 -0.972 1.00 85.00 111 GLY A CA 1
ATOM 892 C C . GLY A 1 111 ? -17.288 12.222 -1.105 1.00 85.00 111 GLY A C 1
ATOM 893 O O . GLY A 1 111 ? -17.718 11.682 -0.088 1.00 85.00 111 GLY A O 1
ATOM 894 N N . ASP A 1 112 ? -17.554 11.729 -2.319 1.00 89.19 112 ASP A N 1
ATOM 895 C CA . ASP A 1 112 ? -18.432 10.574 -2.494 1.00 89.19 112 ASP A CA 1
ATOM 896 C C . ASP A 1 112 ? -17.727 9.286 -2.083 1.00 89.19 112 ASP A C 1
ATOM 898 O O . ASP A 1 112 ? -16.654 8.938 -2.598 1.00 89.19 112 ASP A O 1
ATOM 902 N N . VAL A 1 113 ? -18.392 8.522 -1.221 1.00 93.62 113 VAL A N 1
ATOM 903 C CA . VAL A 1 113 ? -17.986 7.162 -0.878 1.00 93.62 113 VAL A CA 1
ATOM 904 C C . VAL A 1 113 ? -18.687 6.182 -1.811 1.00 93.62 113 VAL A C 1
ATOM 906 O O . VAL A 1 113 ? -19.911 6.118 -1.887 1.00 93.62 113 VAL A O 1
ATOM 909 N N . SER A 1 114 ? -17.900 5.379 -2.517 1.00 92.94 114 SER A N 1
ATOM 910 C CA . SER A 1 114 ? -18.388 4.324 -3.406 1.00 92.94 114 SER A CA 1
ATOM 911 C C . SER A 1 114 ? -17.640 3.020 -3.150 1.00 92.94 114 SER A C 1
ATOM 913 O O . SER A 1 114 ? -16.614 2.993 -2.468 1.00 92.94 114 SER A O 1
ATOM 915 N N . SER A 1 115 ? -18.154 1.911 -3.680 1.00 95.44 115 SER A N 1
ATOM 916 C CA . SER A 1 115 ? -17.516 0.607 -3.514 1.00 95.44 115 SER A CA 1
ATOM 917 C C . SER A 1 115 ? -17.650 -0.282 -4.742 1.00 95.44 115 SER A C 1
ATOM 919 O O . SER A 1 115 ? -18.546 -0.097 -5.563 1.00 95.44 115 SER A O 1
ATOM 921 N N . TYR A 1 116 ? -16.755 -1.260 -4.851 1.00 94.25 116 TYR A N 1
ATOM 922 C CA . TYR A 1 116 ? -16.781 -2.299 -5.878 1.00 94.25 116 TYR A CA 1
ATOM 923 C C . TYR A 1 116 ? -16.233 -3.618 -5.324 1.00 94.25 116 TYR A C 1
ATOM 925 O O . TYR A 1 116 ? -15.486 -3.632 -4.344 1.00 94.25 116 TYR A O 1
ATOM 933 N N . ALA A 1 117 ? -16.618 -4.737 -5.934 1.00 95.25 117 ALA A N 1
ATOM 934 C CA . ALA A 1 117 ? -16.093 -6.050 -5.580 1.00 95.25 117 ALA A CA 1
ATOM 935 C C . ALA A 1 117 ? -14.742 -6.295 -6.269 1.00 95.25 117 ALA A C 1
ATOM 937 O O . ALA A 1 117 ? -14.555 -5.956 -7.434 1.00 95.25 117 ALA A O 1
ATOM 938 N N . ALA A 1 118 ? -13.801 -6.926 -5.570 1.00 94.00 118 ALA A N 1
ATOM 939 C CA . ALA A 1 118 ? -12.576 -7.457 -6.161 1.00 94.00 118 ALA A CA 1
ATOM 940 C C . ALA A 1 118 ? -12.847 -8.844 -6.779 1.00 94.00 118 ALA A C 1
ATOM 942 O O . ALA A 1 118 ? -12.185 -9.824 -6.452 1.00 94.00 118 ALA A O 1
ATOM 943 N N . ASP A 1 119 ? -13.828 -8.940 -7.670 1.00 92.69 119 ASP A N 1
ATOM 944 C CA . ASP A 1 119 ? -14.394 -10.177 -8.235 1.00 92.69 119 ASP A CA 1
ATOM 945 C C . ASP A 1 119 ? -13.697 -10.657 -9.518 1.00 92.69 119 ASP A C 1
ATOM 947 O O . ASP A 1 119 ? -14.216 -11.476 -10.278 1.00 92.69 119 ASP A O 1
ATOM 951 N N . HIS A 1 120 ? -12.484 -10.167 -9.746 1.00 88.56 120 HIS A N 1
ATOM 952 C CA . HIS A 1 120 ? -11.719 -10.386 -10.960 1.00 88.56 120 HIS A CA 1
ATOM 953 C C . HIS A 1 120 ? -11.629 -11.876 -11.377 1.00 88.56 120 HIS A C 1
ATOM 955 O O . HIS A 1 120 ? -11.713 -12.205 -12.566 1.00 88.56 120 HIS A O 1
ATOM 961 N N . HIS A 1 121 ? -11.500 -12.798 -10.417 1.00 89.44 121 HIS A N 1
ATOM 962 C CA . HIS A 1 121 ? -11.456 -14.245 -1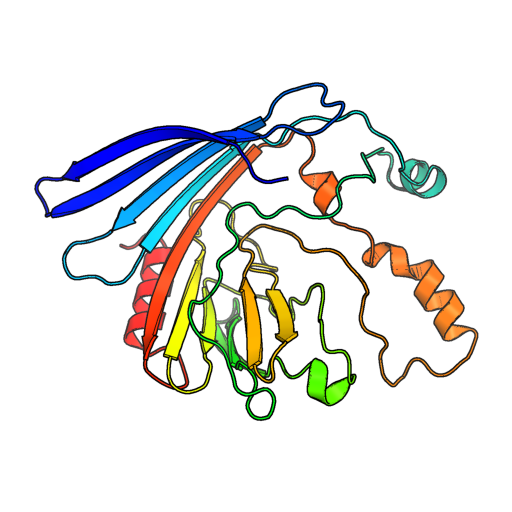0.668 1.00 89.44 121 HIS A CA 1
ATOM 963 C C . HIS A 1 121 ? -12.805 -14.852 -11.059 1.00 89.44 121 HIS A C 1
ATOM 965 O O . HIS A 1 121 ? -12.813 -15.868 -11.748 1.00 89.44 121 HIS A O 1
ATOM 971 N N . LEU A 1 122 ? -13.924 -14.246 -10.653 1.00 89.56 122 LEU A N 1
ATOM 972 C CA . LEU A 1 122 ? -15.271 -14.674 -11.041 1.00 89.56 122 LEU A CA 1
ATOM 973 C C . LEU A 1 122 ? -15.578 -14.267 -12.483 1.00 89.56 122 LEU A C 1
ATOM 975 O O . LEU A 1 122 ? -16.163 -15.046 -13.228 1.00 89.56 122 LEU A O 1
ATOM 979 N N . VAL A 1 123 ? -15.137 -13.073 -12.888 1.00 85.88 123 VAL A N 1
ATOM 980 C CA . VAL A 1 123 ? -15.409 -12.533 -14.229 1.00 85.88 123 VAL A CA 1
ATOM 981 C C . VAL A 1 123 ? -14.479 -13.132 -15.286 1.00 85.88 123 VAL A C 1
ATOM 983 O O . VAL A 1 123 ? -14.921 -13.498 -16.371 1.00 85.88 123 VAL A O 1
ATOM 986 N N . SER A 1 124 ? -13.179 -13.231 -14.991 1.00 81.50 124 SER A N 1
ATOM 987 C CA . SER A 1 124 ? -12.167 -13.644 -15.979 1.00 81.50 124 SER A CA 1
ATOM 988 C C . SER A 1 124 ? -11.752 -15.116 -15.887 1.00 81.50 124 SER A C 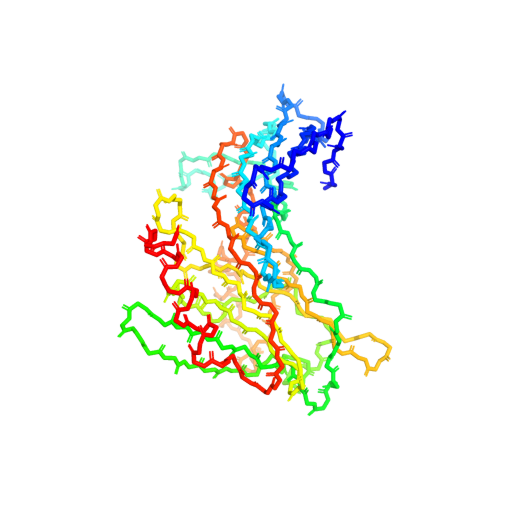1
ATOM 990 O O . SER A 1 124 ? -11.038 -15.610 -16.759 1.00 81.50 124 SER A O 1
ATOM 992 N N . GLY A 1 125 ? -12.108 -15.805 -14.798 1.00 82.12 125 GLY A N 1
ATOM 993 C CA . GLY A 1 125 ? -11.565 -17.121 -14.449 1.00 82.12 125 GLY A CA 1
ATOM 994 C C . GLY A 1 125 ? -10.097 -17.102 -13.990 1.00 82.12 125 GLY A C 1
ATOM 995 O O . GLY A 1 125 ? -9.576 -18.125 -13.538 1.00 82.12 125 GLY A O 1
ATOM 996 N N . ALA A 1 126 ? -9.399 -15.962 -14.075 1.00 83.56 126 ALA A N 1
ATOM 997 C CA . ALA A 1 126 ? -8.010 -15.854 -13.653 1.00 83.56 126 ALA A CA 1
ATOM 998 C C . ALA A 1 126 ? -7.913 -15.869 -12.124 1.00 83.56 126 ALA A C 1
ATOM 1000 O O . ALA A 1 126 ? -8.394 -14.970 -11.440 1.00 83.56 126 ALA A O 1
ATOM 1001 N N . ARG A 1 127 ? -7.206 -16.860 -11.575 1.00 89.38 127 ARG A N 1
ATOM 1002 C CA . ARG A 1 127 ? -6.969 -16.961 -10.126 1.00 89.38 127 ARG A CA 1
ATOM 1003 C C . ARG A 1 127 ? -6.018 -15.901 -9.578 1.00 89.38 127 ARG A C 1
ATOM 1005 O O . ARG A 1 127 ? -5.849 -15.817 -8.371 1.00 89.38 127 ARG A O 1
ATOM 1012 N N . ARG A 1 128 ? -5.376 -15.104 -10.430 1.00 90.31 128 ARG A N 1
ATOM 1013 C CA . ARG A 1 128 ? -4.464 -14.039 -10.014 1.00 90.31 128 ARG A CA 1
ATOM 1014 C C . ARG A 1 128 ? -4.701 -12.795 -10.852 1.00 90.31 128 ARG A C 1
ATOM 1016 O O . ARG A 1 128 ? -4.638 -12.853 -12.076 1.00 90.31 128 ARG A O 1
ATOM 1023 N N . THR A 1 129 ? -4.887 -11.672 -10.172 1.00 89.62 129 THR A N 1
ATOM 1024 C CA . THR A 1 129 ? -4.895 -10.333 -10.764 1.00 89.62 129 THR A CA 1
ATOM 1025 C C . THR A 1 129 ? -3.634 -9.619 -10.311 1.00 89.62 129 THR A C 1
ATOM 1027 O O . THR A 1 129 ? -3.467 -9.335 -9.125 1.00 89.62 129 THR A O 1
ATOM 1030 N N . ALA A 1 130 ? -2.711 -9.400 -11.250 1.00 87.38 130 ALA A N 1
ATOM 1031 C CA . ALA A 1 130 ? -1.359 -8.945 -10.938 1.00 87.38 130 ALA A CA 1
ATOM 1032 C C . ALA A 1 130 ? -1.310 -7.505 -10.413 1.00 87.38 130 ALA A C 1
ATOM 1034 O O . ALA A 1 130 ? -0.475 -7.218 -9.556 1.00 87.38 130 ALA A O 1
ATOM 1035 N N . SER A 1 131 ? -2.190 -6.641 -10.913 1.00 89.56 131 SER A N 1
ATOM 1036 C CA . SER A 1 131 ? -2.351 -5.250 -10.501 1.00 89.56 131 SER A CA 1
ATOM 1037 C C . SER A 1 131 ? -3.760 -4.796 -10.862 1.00 89.56 131 SER A C 1
ATOM 1039 O O . SER A 1 131 ? -4.228 -5.092 -11.961 1.00 89.56 131 SER A O 1
ATOM 1041 N N . PHE A 1 132 ? -4.427 -4.086 -9.963 1.00 88.25 132 PHE A N 1
ATOM 1042 C CA . PHE A 1 132 ? -5.613 -3.305 -10.275 1.00 88.25 132 PHE A CA 1
ATOM 1043 C C . PHE A 1 132 ? -5.649 -2.058 -9.395 1.00 88.25 132 PHE A C 1
ATOM 1045 O O . PHE A 1 132 ? -5.249 -2.078 -8.230 1.00 88.25 132 PHE A O 1
ATOM 1052 N N . ASN A 1 133 ? -6.136 -0.962 -9.962 1.00 83.12 133 ASN A N 1
ATOM 1053 C CA . ASN A 1 133 ? -6.425 0.254 -9.224 1.00 83.12 133 ASN A CA 1
ATOM 1054 C C . ASN A 1 133 ? -7.623 0.947 -9.883 1.00 83.12 133 ASN A C 1
ATOM 1056 O O . ASN A 1 133 ? -7.475 1.859 -10.689 1.00 83.12 133 ASN A O 1
ATOM 1060 N N . ASN A 1 134 ? -8.830 0.471 -9.569 1.00 75.88 134 ASN A N 1
ATOM 1061 C CA . ASN A 1 134 ? -10.073 0.994 -10.150 1.00 75.88 134 ASN A CA 1
ATOM 1062 C C . ASN A 1 134 ? -10.593 2.222 -9.374 1.00 75.88 134 ASN A C 1
ATOM 1064 O O . ASN A 1 134 ? -11.802 2.493 -9.316 1.00 75.88 134 ASN A O 1
ATOM 1068 N N . HIS A 1 135 ? -9.697 2.935 -8.689 1.00 75.12 135 HIS A N 1
ATOM 1069 C CA . HIS A 1 135 ? -10.044 3.994 -7.762 1.00 75.12 135 HIS A CA 1
ATOM 1070 C C . HIS A 1 135 ? -9.190 5.249 -7.964 1.00 75.12 135 HIS A C 1
ATOM 1072 O O . HIS A 1 135 ? -7.971 5.196 -8.028 1.00 75.12 135 HIS A O 1
ATOM 1078 N N . ILE A 1 136 ? -9.872 6.393 -8.051 1.00 74.38 136 ILE A N 1
ATOM 1079 C CA . ILE A 1 136 ? -9.286 7.716 -7.835 1.00 74.38 136 ILE A CA 1
ATOM 1080 C C . ILE A 1 136 ? -9.740 8.115 -6.440 1.00 74.38 136 ILE A C 1
ATOM 1082 O O . ILE A 1 136 ? -10.951 8.159 -6.202 1.00 74.38 136 ILE A O 1
ATOM 1086 N N . THR A 1 137 ? -8.794 8.302 -5.520 1.00 76.56 137 THR A N 1
ATOM 1087 C CA . THR A 1 137 ? -9.112 8.250 -4.085 1.00 76.56 137 THR A CA 1
ATOM 1088 C C . THR A 1 137 ? -8.490 9.384 -3.293 1.00 76.56 137 THR A C 1
ATOM 1090 O O . THR A 1 137 ? -7.317 9.695 -3.482 1.00 76.56 137 THR A O 1
ATOM 1093 N N . HIS A 1 138 ? -9.287 9.960 -2.391 1.00 78.75 138 HIS A N 1
ATOM 1094 C CA . HIS A 1 138 ? -8.896 11.009 -1.461 1.00 78.75 138 HIS A CA 1
ATOM 1095 C C . HIS A 1 138 ? -9.766 11.004 -0.183 1.00 78.75 138 HIS A C 1
ATOM 1097 O O . HIS A 1 138 ? -10.988 11.161 -0.293 1.00 78.75 138 HIS A O 1
ATOM 1103 N N . PRO A 1 139 ? -9.192 10.877 1.030 1.00 84.44 139 PRO A N 1
ATOM 1104 C CA . PRO A 1 139 ? -7.800 10.531 1.342 1.00 84.44 139 PRO A CA 1
ATOM 1105 C C . PRO A 1 139 ? -7.584 9.023 1.569 1.00 84.44 139 PRO A C 1
ATOM 1107 O O . PRO A 1 139 ? -6.448 8.585 1.732 1.00 84.44 139 PRO A O 1
ATOM 1110 N N . TRP A 1 140 ? -8.637 8.196 1.569 1.00 94.06 140 TRP A N 1
ATOM 1111 C CA . TRP A 1 140 ? -8.537 6.806 2.027 1.00 94.06 140 TRP A CA 1
ATOM 1112 C C . TRP A 1 140 ? -9.217 5.772 1.124 1.00 94.06 140 TRP A C 1
ATOM 1114 O O . TRP A 1 140 ? -10.241 6.029 0.487 1.00 94.06 140 TRP A O 1
ATOM 1124 N N . VAL A 1 141 ? -8.663 4.557 1.132 1.00 95.94 141 VAL A N 1
ATOM 1125 C CA . VAL A 1 141 ? -9.267 3.342 0.567 1.00 95.94 141 VAL A CA 1
ATOM 1126 C C . VAL A 1 141 ? -9.426 2.301 1.671 1.00 95.94 141 VAL A C 1
ATOM 1128 O O . VAL A 1 141 ? -8.566 2.178 2.537 1.00 95.94 141 VAL A O 1
ATOM 1131 N N . ALA A 1 142 ? -10.503 1.527 1.648 1.00 97.44 142 ALA A N 1
ATOM 1132 C CA . ALA A 1 142 ? -10.721 0.440 2.591 1.00 97.44 142 ALA A CA 1
ATOM 1133 C C . ALA A 1 142 ? -11.060 -0.866 1.880 1.00 97.44 142 ALA A C 1
ATOM 1135 O O . ALA A 1 142 ? -11.597 -0.867 0.772 1.00 97.44 142 ALA A O 1
ATOM 1136 N N . VAL A 1 143 ? -10.758 -1.986 2.528 1.00 97.94 143 VAL A N 1
ATOM 1137 C CA . VAL A 1 143 ? -11.106 -3.326 2.051 1.00 97.94 143 VAL A CA 1
ATOM 1138 C C . VAL A 1 143 ? -11.751 -4.121 3.177 1.00 97.94 143 VAL A C 1
ATOM 1140 O O . VAL A 1 143 ? -11.298 -4.042 4.316 1.00 97.94 143 VAL A O 1
ATOM 1143 N N . SER A 1 144 ? -12.798 -4.883 2.869 1.00 98.50 144 SER A N 1
ATOM 1144 C CA . SER A 1 144 ? -13.479 -5.766 3.825 1.00 98.50 144 SER A CA 1
ATOM 1145 C C . SER A 1 144 ? -13.803 -7.114 3.188 1.00 98.50 144 SER A C 1
ATOM 1147 O O . SER A 1 144 ? -14.108 -7.183 1.994 1.00 98.50 144 SER A O 1
ATOM 1149 N N . ASN A 1 145 ? -13.745 -8.186 3.980 1.00 97.88 145 ASN A N 1
ATOM 1150 C CA . ASN A 1 145 ? -14.243 -9.515 3.600 1.00 97.88 145 ASN A CA 1
ATOM 1151 C C . ASN A 1 145 ? -15.716 -9.747 4.007 1.00 97.88 145 ASN A C 1
ATOM 1153 O O . ASN A 1 145 ? -16.226 -10.857 3.871 1.00 97.88 145 ASN A O 1
ATOM 1157 N N . GLY A 1 146 ? -16.394 -8.719 4.527 1.00 97.44 146 GLY A N 1
ATOM 1158 C CA . GLY A 1 146 ? -17.765 -8.786 5.037 1.00 97.44 146 GLY A CA 1
ATOM 1159 C C . GLY A 1 146 ? -17.866 -8.837 6.566 1.00 97.44 146 GLY A C 1
ATOM 1160 O O . GLY A 1 146 ? -18.902 -8.454 7.105 1.00 97.44 146 GLY A O 1
ATOM 1161 N N . SER A 1 147 ? -16.812 -9.260 7.270 1.00 97.75 147 SER A N 1
ATOM 1162 C CA . SER A 1 147 ? -16.776 -9.336 8.742 1.00 97.75 147 SER A CA 1
ATOM 1163 C C . SER A 1 147 ? -15.676 -8.489 9.373 1.00 97.75 147 SER A C 1
ATOM 1165 O O . SER A 1 147 ? -15.818 -8.025 10.503 1.00 97.75 147 SER A O 1
ATOM 1167 N N . GLU A 1 148 ? -14.571 -8.294 8.668 1.00 97.69 148 GLU A N 1
ATOM 1168 C CA . GLU A 1 148 ? -13.450 -7.471 9.099 1.00 97.69 148 GLU A CA 1
ATOM 1169 C C . GLU A 1 148 ? -12.818 -6.767 7.905 1.00 97.69 148 GLU A C 1
ATOM 1171 O O . GLU A 1 148 ? -12.950 -7.196 6.754 1.00 97.69 148 GLU A O 1
ATOM 1176 N N . GLY A 1 149 ? -12.153 -5.655 8.188 1.00 98.19 149 GLY A N 1
ATOM 1177 C CA . GLY A 1 149 ? -11.550 -4.831 7.166 1.00 98.19 149 GLY A CA 1
ATOM 1178 C C . GLY A 1 149 ? -10.407 -3.976 7.680 1.00 98.19 149 GLY A C 1
ATOM 1179 O O . GLY A 1 149 ? -10.159 -3.868 8.881 1.00 98.19 149 GLY A O 1
ATOM 1180 N N . ILE A 1 150 ? -9.700 -3.373 6.731 1.00 98.19 150 ILE A N 1
ATOM 1181 C CA . ILE A 1 150 ? -8.704 -2.337 6.992 1.00 98.19 150 ILE A CA 1
ATOM 1182 C C . ILE A 1 150 ? -8.996 -1.132 6.110 1.00 98.19 150 ILE A C 1
ATOM 1184 O O . ILE A 1 150 ? -9.363 -1.280 4.941 1.00 98.19 150 ILE A O 1
ATOM 1188 N N . LEU A 1 151 ? -8.835 0.057 6.670 1.00 97.88 151 LEU A N 1
ATOM 1189 C CA . LEU A 1 151 ? -8.844 1.324 5.958 1.00 97.88 151 LEU A CA 1
ATOM 1190 C C . LEU A 1 151 ? -7.418 1.873 5.956 1.00 97.88 151 LEU A C 1
ATOM 1192 O O . LEU A 1 151 ? -6.758 1.894 6.989 1.00 97.88 151 LEU A O 1
ATOM 1196 N N . VAL A 1 152 ? -6.940 2.293 4.790 1.00 96.88 152 VAL A N 1
ATOM 1197 C CA . VAL A 1 152 ? -5.629 2.911 4.599 1.00 96.88 152 VAL A CA 1
ATOM 1198 C C . VAL A 1 152 ? -5.850 4.339 4.119 1.00 96.88 152 VAL A C 1
ATOM 1200 O O . VAL A 1 152 ? -6.471 4.545 3.076 1.00 96.88 152 VAL A O 1
ATOM 1203 N N . ALA A 1 153 ? -5.345 5.311 4.868 1.00 95.12 153 ALA A N 1
ATOM 1204 C CA . ALA A 1 153 ? -5.393 6.729 4.531 1.00 95.12 153 ALA A CA 1
ATOM 1205 C C . ALA A 1 153 ? -4.008 7.226 4.106 1.00 95.12 153 ALA A C 1
ATOM 1207 O O . ALA A 1 153 ? -3.000 6.720 4.602 1.00 95.12 153 ALA A O 1
ATOM 1208 N N . GLN A 1 154 ? -3.953 8.215 3.212 1.00 93.19 154 GLN A N 1
ATOM 1209 C CA . GLN A 1 154 ? -2.735 8.966 2.886 1.00 93.19 154 GLN A CA 1
ATOM 1210 C C . GLN A 1 154 ? -2.743 10.346 3.548 1.00 93.19 154 GLN A C 1
ATOM 1212 O O . GLN A 1 154 ? -3.798 10.967 3.635 1.00 93.19 154 GLN A O 1
ATOM 1217 N N . TYR A 1 155 ? -1.578 10.800 4.013 1.00 91.75 155 TYR A N 1
ATOM 1218 C CA . TYR A 1 155 ? -1.423 12.138 4.583 1.00 91.75 155 TYR A CA 1
ATOM 1219 C C . TYR A 1 155 ? -1.259 13.170 3.466 1.00 91.75 155 TYR A C 1
ATOM 1221 O O . TYR A 1 155 ? -0.404 13.002 2.591 1.00 91.75 155 TYR A O 1
ATOM 1229 N N . GLU A 1 156 ? -2.043 14.244 3.498 1.00 85.19 156 GLU A N 1
ATOM 1230 C CA . GLU A 1 156 ? -2.055 15.264 2.445 1.00 85.19 156 GLU A CA 1
ATOM 1231 C C . GLU A 1 156 ? -0.896 16.257 2.559 1.00 85.19 156 GLU A C 1
ATOM 1233 O O . GLU A 1 156 ? -0.482 16.821 1.548 1.00 85.19 156 GLU A O 1
ATOM 1238 N N . GLY A 1 157 ? -0.325 16.433 3.757 1.00 79.06 157 GLY A N 1
ATOM 1239 C CA . GLY A 1 157 ? 0.826 17.317 3.974 1.00 79.06 157 GLY A CA 1
ATOM 1240 C C . GLY A 1 157 ? 2.146 16.818 3.363 1.00 79.06 157 GLY A C 1
ATOM 1241 O O . GLY A 1 157 ? 3.113 17.576 3.308 1.00 79.06 157 GLY A O 1
ATOM 1242 N N . ASP A 1 158 ? 2.187 15.569 2.885 1.00 75.25 158 ASP A N 1
ATOM 1243 C CA . ASP A 1 158 ? 3.307 14.977 2.143 1.00 75.25 158 ASP A CA 1
ATOM 1244 C C . ASP A 1 158 ? 2.948 14.815 0.643 1.00 75.25 158 ASP A C 1
ATOM 1246 O O . ASP A 1 158 ? 2.330 15.673 0.014 1.00 75.25 158 ASP A O 1
ATOM 1250 N N . ARG A 1 159 ? 3.361 13.710 0.004 1.00 68.62 159 ARG A N 1
ATOM 1251 C CA . ARG A 1 159 ? 2.884 13.343 -1.331 1.00 68.62 159 ARG A CA 1
ATOM 1252 C C . ARG A 1 159 ? 1.465 12.789 -1.247 1.00 68.62 159 ARG A C 1
ATOM 1254 O O . ARG A 1 159 ? 1.266 11.731 -0.666 1.00 68.62 159 ARG A O 1
ATOM 1261 N N . CYS A 1 160 ? 0.540 13.410 -1.968 1.00 72.62 160 CYS A N 1
ATOM 1262 C CA . CYS A 1 160 ? -0.763 12.835 -2.296 1.00 72.62 160 CYS A CA 1
ATOM 1263 C C . CYS A 1 160 ? -0.731 12.207 -3.703 1.00 72.62 160 CYS A C 1
ATOM 1265 O O . CYS A 1 160 ? -0.075 12.722 -4.615 1.00 72.62 160 CYS A O 1
ATOM 1267 N N . ASN A 1 161 ? -1.403 11.070 -3.895 1.00 75.00 161 ASN A N 1
ATOM 1268 C CA . ASN A 1 161 ? -1.505 10.395 -5.190 1.00 75.00 161 ASN A CA 1
ATOM 1269 C C . ASN A 1 161 ? -2.970 10.094 -5.534 1.00 75.00 161 ASN A C 1
ATOM 1271 O O . ASN A 1 161 ? -3.690 9.481 -4.755 1.00 75.00 161 ASN A O 1
ATOM 1275 N N . PHE A 1 162 ? -3.396 10.468 -6.741 1.00 76.25 162 PHE A N 1
ATOM 1276 C CA . PHE A 1 162 ? -4.736 10.165 -7.253 1.00 76.25 162 PHE A CA 1
ATOM 1277 C C . PHE A 1 162 ? -4.971 8.659 -7.417 1.00 76.25 162 PHE A C 1
ATOM 1279 O O . PHE A 1 162 ? -6.039 8.160 -7.070 1.00 76.25 162 PHE A O 1
ATOM 1286 N N . ALA A 1 163 ? -3.959 7.935 -7.903 1.00 77.69 163 ALA A N 1
ATOM 1287 C CA . ALA A 1 163 ? -3.943 6.478 -8.008 1.00 77.69 163 ALA A CA 1
ATOM 1288 C C . ALA A 1 163 ? -3.298 5.866 -6.755 1.00 77.69 163 ALA A C 1
ATOM 1290 O O . ALA A 1 163 ? -2.392 5.029 -6.833 1.00 77.69 163 ALA A O 1
ATOM 1291 N N . PHE A 1 164 ? -3.732 6.340 -5.586 1.00 86.12 164 PHE A N 1
ATOM 1292 C CA . PHE A 1 164 ? -3.310 5.821 -4.294 1.00 86.12 164 PHE A CA 1
ATOM 1293 C C . PHE A 1 164 ? -3.592 4.316 -4.202 1.00 86.12 164 PHE A C 1
ATOM 1295 O O . PHE A 1 164 ? -4.595 3.841 -4.714 1.00 86.12 164 PHE A O 1
ATOM 1302 N N . CYS A 1 165 ? -2.684 3.577 -3.564 1.00 91.88 165 CYS A N 1
ATOM 1303 C CA . CYS A 1 165 ? -2.875 2.187 -3.145 1.00 91.88 165 CYS A CA 1
ATOM 1304 C C . CYS A 1 165 ? -3.306 1.160 -4.226 1.00 91.88 165 CYS A C 1
ATOM 1306 O O . CYS A 1 165 ? -4.324 0.482 -4.063 1.00 91.88 165 CYS A O 1
ATOM 1308 N N . PRO A 1 166 ? -2.516 0.946 -5.303 1.00 93.12 166 PRO A N 1
ATOM 1309 C CA . PRO A 1 166 ? -2.712 -0.205 -6.180 1.00 93.12 166 PRO A CA 1
ATOM 1310 C C . PRO A 1 166 ? -2.809 -1.519 -5.405 1.00 93.12 166 PRO A C 1
ATOM 1312 O O . PRO A 1 166 ? -2.118 -1.726 -4.407 1.00 93.12 166 PRO A O 1
ATOM 1315 N N . MET A 1 167 ? -3.642 -2.429 -5.895 1.00 94.75 167 MET A N 1
ATOM 1316 C CA . MET A 1 167 ? -3.930 -3.696 -5.237 1.00 94.75 167 MET A CA 1
ATOM 1317 C C . MET A 1 167 ? -3.603 -4.879 -6.142 1.00 94.75 167 MET A C 1
ATOM 1319 O O . MET A 1 167 ? -3.559 -4.771 -7.369 1.00 94.75 167 MET A O 1
ATOM 1323 N N . ARG A 1 168 ? -3.404 -6.046 -5.534 1.00 93.94 168 ARG A N 1
ATOM 1324 C CA . ARG A 1 168 ? -3.360 -7.327 -6.246 1.00 93.94 168 ARG A CA 1
ATOM 1325 C C . ARG A 1 168 ? -4.142 -8.382 -5.501 1.00 93.94 168 ARG A C 1
ATOM 1327 O O . ARG A 1 168 ? -4.179 -8.376 -4.273 1.00 93.94 168 ARG A O 1
ATOM 1334 N N . SER A 1 169 ? -4.734 -9.300 -6.254 1.00 94.69 169 SER A N 1
ATOM 1335 C CA . SER A 1 169 ? -5.545 -10.377 -5.697 1.00 94.69 169 SER A CA 1
ATOM 1336 C C . SER A 1 169 ? -5.094 -11.734 -6.210 1.00 94.69 169 SER A C 1
ATOM 1338 O O . SER A 1 169 ? -4.680 -11.873 -7.364 1.00 94.69 169 SER A O 1
ATOM 1340 N N . GLU A 1 170 ? -5.187 -12.737 -5.347 1.00 95.44 170 GLU A N 1
ATOM 1341 C CA . GLU A 1 170 ? -4.873 -14.122 -5.662 1.00 95.44 170 GLU A CA 1
ATOM 1342 C C . GLU A 1 170 ? -5.861 -15.060 -4.961 1.00 95.44 170 GLU A C 1
ATOM 1344 O O . GLU A 1 170 ? -6.131 -14.904 -3.774 1.00 95.44 170 GLU A O 1
ATOM 1349 N N . VAL A 1 171 ? -6.384 -16.045 -5.688 1.00 95.88 171 VAL A N 1
ATOM 1350 C CA . VAL A 1 171 ? -7.218 -17.126 -5.166 1.00 95.88 171 VAL A CA 1
ATOM 1351 C C . VAL A 1 171 ? -6.387 -18.400 -5.088 1.00 95.88 171 VAL A C 1
ATOM 1353 O O . VAL A 1 171 ? -6.129 -19.054 -6.103 1.00 95.88 171 VAL A O 1
ATOM 1356 N N . THR A 1 172 ? -6.022 -18.778 -3.866 1.00 93.62 172 THR A N 1
ATOM 1357 C CA . THR A 1 172 ? -5.183 -19.945 -3.575 1.00 93.62 172 THR A CA 1
ATOM 1358 C C . THR A 1 172 ? -5.756 -20.699 -2.379 1.00 93.62 172 THR A C 1
ATOM 1360 O O . THR A 1 172 ? -6.199 -20.097 -1.407 1.00 93.62 172 THR A O 1
ATOM 1363 N N . GLY A 1 173 ? -5.801 -22.033 -2.460 1.00 91.62 173 GLY A N 1
ATOM 1364 C CA . GLY A 1 173 ? -6.343 -22.870 -1.379 1.00 91.62 173 GLY A CA 1
ATOM 1365 C C . GLY A 1 173 ? -7.828 -22.629 -1.075 1.00 91.62 173 GLY A C 1
ATOM 1366 O O . GLY A 1 173 ? -8.248 -22.791 0.063 1.00 91.62 173 GLY A O 1
ATOM 1367 N N . GLY A 1 174 ? -8.615 -22.195 -2.067 1.00 93.31 174 GLY A N 1
ATOM 1368 C CA . GLY A 1 174 ? -10.036 -21.883 -1.877 1.00 93.31 174 GLY A CA 1
ATOM 1369 C C . GLY A 1 174 ? -10.300 -20.575 -1.125 1.00 93.31 174 GLY A C 1
ATOM 1370 O O . GLY A 1 174 ? -11.430 -20.342 -0.717 1.00 93.31 174 GLY A O 1
ATOM 1371 N N . ARG A 1 175 ? -9.283 -19.725 -0.949 1.00 97.00 175 ARG A N 1
ATOM 1372 C CA . ARG A 1 175 ? -9.384 -18.414 -0.301 1.00 97.00 175 ARG A CA 1
ATOM 1373 C C . ARG A 1 175 ? -8.868 -17.324 -1.224 1.00 97.00 175 ARG A C 1
ATOM 1375 O O . ARG A 1 175 ? -7.883 -17.529 -1.934 1.00 97.00 175 ARG A O 1
ATOM 1382 N N . GLN A 1 176 ? -9.526 -16.171 -1.217 1.00 97.31 176 GLN A N 1
ATOM 1383 C CA . GLN A 1 176 ? -9.032 -14.973 -1.877 1.00 97.31 176 GLN A CA 1
ATOM 1384 C C . GLN A 1 176 ? -8.150 -14.195 -0.900 1.00 97.31 176 GLN A C 1
ATOM 1386 O O . GLN A 1 176 ? -8.570 -13.870 0.206 1.00 97.31 176 GLN A O 1
ATOM 1391 N N . ARG A 1 177 ? -6.938 -13.857 -1.332 1.00 97.38 177 ARG A N 1
ATOM 1392 C CA . ARG A 1 177 ? -6.020 -12.949 -0.643 1.00 97.38 177 ARG A CA 1
ATOM 1393 C C . ARG A 1 177 ? -5.905 -11.649 -1.417 1.00 97.38 177 ARG A C 1
ATOM 1395 O O . ARG A 1 177 ? -5.990 -11.633 -2.651 1.00 97.38 177 ARG A O 1
ATOM 1402 N N . LEU A 1 178 ? -5.680 -10.572 -0.681 1.00 96.12 178 LEU A N 1
ATOM 1403 C CA . LEU A 1 178 ? -5.469 -9.243 -1.228 1.00 96.12 178 LEU A CA 1
ATOM 1404 C C . LEU A 1 178 ? -4.165 -8.665 -0.684 1.00 96.12 178 LEU A C 1
ATOM 1406 O O . LEU A 1 178 ? -3.753 -8.990 0.426 1.00 96.12 178 LEU A O 1
ATOM 1410 N N . ARG A 1 179 ? -3.504 -7.826 -1.475 1.00 97.12 179 ARG A N 1
ATOM 1411 C CA . ARG A 1 179 ? -2.387 -6.993 -1.027 1.00 97.12 179 ARG A CA 1
ATOM 1412 C C . ARG A 1 179 ? -2.596 -5.574 -1.519 1.00 97.12 179 ARG A C 1
ATOM 1414 O O . ARG A 1 179 ? -3.122 -5.382 -2.618 1.00 97.12 179 ARG A O 1
ATOM 1421 N N . LEU A 1 180 ? -2.201 -4.620 -0.692 1.00 96.44 180 LEU A N 1
ATOM 1422 C CA . LEU A 1 180 ? -2.394 -3.193 -0.889 1.00 96.44 180 LEU A CA 1
ATOM 1423 C C . LEU A 1 180 ? -1.018 -2.534 -0.929 1.00 96.44 180 LEU A C 1
ATOM 1425 O O . LEU A 1 180 ? -0.198 -2.786 -0.054 1.00 96.44 180 LEU A O 1
ATOM 1429 N N . ASN A 1 181 ? -0.746 -1.703 -1.927 1.00 94.81 181 ASN A N 1
ATOM 1430 C CA . ASN A 1 181 ? 0.5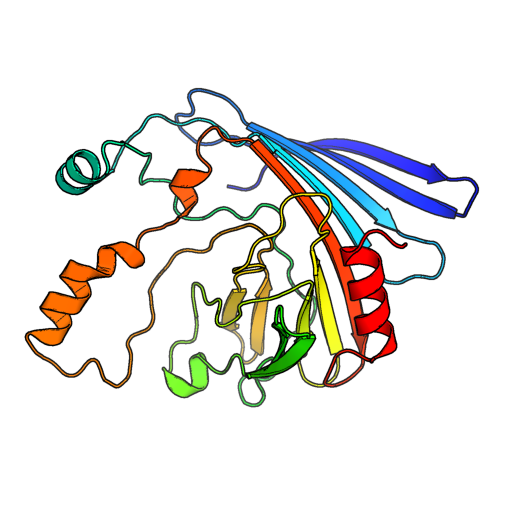80 -1.131 -2.135 1.00 94.81 181 ASN A CA 1
ATOM 1431 C C . ASN A 1 181 ? 0.535 0.400 -2.190 1.00 94.81 181 ASN A C 1
ATOM 1433 O O . ASN A 1 181 ? 0.675 0.975 -3.272 1.00 94.81 181 ASN A O 1
ATOM 1437 N N . PRO A 1 182 ? 0.318 1.087 -1.054 1.00 93.00 182 PRO A N 1
ATOM 1438 C CA . PRO A 1 182 ? 0.319 2.546 -1.014 1.00 93.00 182 PRO A CA 1
ATOM 1439 C C . PRO A 1 182 ? 1.610 3.105 -1.628 1.00 93.00 182 PRO A C 1
ATOM 1441 O O . PRO A 1 182 ? 2.709 2.653 -1.318 1.00 93.00 182 PRO A O 1
ATOM 1444 N N . PHE A 1 183 ? 1.459 4.073 -2.539 1.00 90.50 183 PHE A N 1
ATOM 1445 C CA . PHE A 1 183 ? 2.548 4.752 -3.261 1.00 90.50 183 PHE A CA 1
ATOM 1446 C C . PHE A 1 183 ? 3.496 3.866 -4.083 1.00 90.50 183 PHE A C 1
ATOM 1448 O O . PHE A 1 183 ? 4.521 4.355 -4.569 1.00 90.50 183 PHE A O 1
ATOM 1455 N N . GLY A 1 184 ? 3.174 2.588 -4.267 1.00 90.69 184 GLY A N 1
ATOM 1456 C CA . GLY A 1 184 ? 3.949 1.670 -5.087 1.00 90.69 184 GLY A CA 1
ATOM 1457 C C . GLY A 1 184 ? 3.299 1.364 -6.431 1.00 90.69 184 GLY A C 1
ATOM 1458 O O . GLY A 1 184 ? 2.286 1.939 -6.817 1.00 90.69 184 GLY A O 1
ATOM 1459 N N . THR A 1 185 ? 3.893 0.416 -7.149 1.00 90.75 185 THR A N 1
ATOM 1460 C CA . THR A 1 185 ? 3.363 -0.115 -8.405 1.00 90.75 185 THR A CA 1
ATOM 1461 C C . THR A 1 185 ? 3.571 -1.620 -8.474 1.00 90.75 185 THR A C 1
ATOM 1463 O O . THR A 1 185 ? 4.649 -2.131 -8.157 1.00 90.75 185 THR A O 1
ATOM 1466 N N . TYR A 1 186 ? 2.534 -2.319 -8.926 1.00 90.50 186 TYR A N 1
ATOM 1467 C CA . TYR A 1 186 ? 2.605 -3.721 -9.314 1.00 90.50 186 TYR A CA 1
ATOM 1468 C C . TYR A 1 186 ? 2.755 -3.854 -10.828 1.00 90.50 186 TYR A C 1
ATOM 1470 O O . TYR A 1 186 ? 2.358 -2.967 -11.585 1.00 90.50 186 TYR A O 1
ATOM 1478 N N . TYR A 1 187 ? 3.265 -4.996 -11.269 1.00 85.50 187 TYR A N 1
ATOM 1479 C CA . TYR A 1 187 ? 3.382 -5.353 -12.675 1.00 85.50 187 TYR A CA 1
ATOM 1480 C C . TYR A 1 187 ? 3.106 -6.838 -12.885 1.00 85.50 187 TYR A C 1
ATOM 1482 O O . TYR A 1 187 ? 3.408 -7.690 -12.046 1.00 85.50 187 TYR A O 1
ATOM 1490 N N . GLY A 1 188 ? 2.514 -7.154 -14.030 1.00 79.25 188 GLY A N 1
ATOM 1491 C CA . GLY A 1 188 ? 2.257 -8.518 -14.456 1.00 79.25 188 GLY A CA 1
ATOM 1492 C C . GLY A 1 188 ? 1.178 -8.584 -15.531 1.00 79.25 188 GLY A C 1
ATOM 1493 O O . GLY A 1 188 ? 0.793 -7.550 -16.080 1.00 79.25 188 GLY A O 1
ATOM 1494 N N . PRO A 1 189 ? 0.695 -9.798 -15.849 1.00 69.56 189 PRO A N 1
ATOM 1495 C CA . PRO A 1 189 ? -0.282 -10.002 -16.906 1.00 69.56 189 PRO A CA 1
ATOM 1496 C C . PRO A 1 189 ? -1.533 -9.157 -16.685 1.00 69.56 189 PRO A C 1
ATOM 1498 O O . PRO A 1 189 ? -2.185 -9.246 -15.643 1.00 69.56 189 PRO A O 1
ATOM 1501 N N . GLN A 1 190 ? -1.843 -8.348 -17.691 1.00 65.19 190 GLN A N 1
ATOM 1502 C CA . GLN A 1 190 ? -3.025 -7.505 -17.709 1.00 65.19 190 GLN A CA 1
ATOM 1503 C C . GLN A 1 190 ? -4.248 -8.308 -18.145 1.00 65.19 190 GLN A C 1
ATOM 1505 O O . GLN A 1 190 ? -4.152 -9.356 -18.793 1.00 65.19 190 GLN A O 1
ATOM 1510 N N . TRP A 1 191 ? -5.410 -7.804 -17.755 1.00 64.25 191 TRP A N 1
ATOM 1511 C CA . TRP A 1 191 ? -6.704 -8.397 -18.049 1.00 64.25 191 TRP A CA 1
ATOM 1512 C C . TRP A 1 191 ? -6.952 -8.589 -19.549 1.00 64.25 191 TRP A C 1
ATOM 1514 O O . TRP A 1 191 ? -6.708 -7.698 -20.362 1.00 64.25 191 TRP A O 1
ATOM 1524 N N . LYS A 1 192 ? -7.505 -9.752 -19.917 1.00 52.88 192 LYS A N 1
ATOM 1525 C CA . LYS A 1 192 ? -8.126 -9.957 -21.231 1.00 52.88 192 LYS A CA 1
ATOM 1526 C C . LYS A 1 192 ? -9.599 -9.573 -21.099 1.00 52.88 192 LYS A C 1
ATOM 1528 O O . LYS A 1 192 ? -10.373 -10.331 -20.526 1.00 52.88 192 LYS A O 1
ATOM 1533 N N . TYR A 1 193 ? -9.974 -8.393 -21.586 1.00 47.50 193 TYR A N 1
ATOM 1534 C CA . TYR A 1 193 ? -11.376 -7.966 -21.615 1.00 47.50 193 TYR A CA 1
ATOM 1535 C C . TYR A 1 193 ? -12.230 -8.929 -22.452 1.00 47.50 193 TYR A C 1
ATOM 1537 O O . TYR A 1 193 ? -11.758 -9.451 -23.460 1.00 47.50 193 TYR A O 1
ATOM 1545 N N . ALA A 1 194 ? -13.498 -9.128 -22.077 1.00 43.09 194 ALA A N 1
ATOM 1546 C CA . ALA A 1 194 ? -14.441 -9.968 -22.828 1.00 43.09 194 ALA A CA 1
ATOM 1547 C C . ALA A 1 194 ? -14.670 -9.473 -24.274 1.00 43.09 194 ALA A C 1
ATOM 1549 O O . ALA A 1 194 ? -14.976 -10.260 -25.163 1.00 43.09 194 ALA A O 1
ATOM 1550 N N . THR A 1 195 ? -14.442 -8.182 -24.534 1.00 45.06 195 THR A N 1
ATOM 1551 C CA . THR A 1 195 ? -14.459 -7.573 -25.874 1.00 45.06 195 THR A CA 1
ATOM 1552 C C . THR A 1 195 ? -13.161 -7.769 -26.661 1.00 45.06 195 THR A C 1
ATOM 1554 O O . THR A 1 195 ? -13.049 -7.272 -27.781 1.00 45.06 195 THR A O 1
ATOM 1557 N N . ALA A 1 196 ? -12.182 -8.518 -26.139 1.00 47.06 196 ALA A N 1
ATOM 1558 C CA . ALA A 1 196 ? -10.992 -8.941 -26.877 1.00 47.06 196 ALA A CA 1
ATOM 1559 C C . ALA A 1 196 ? -11.337 -10.052 -27.889 1.00 47.06 196 ALA A C 1
ATOM 1561 O O . ALA A 1 196 ? -10.764 -11.142 -27.870 1.00 47.06 196 ALA A O 1
ATOM 1562 N N . VAL A 1 197 ? -12.294 -9.770 -28.772 1.00 41.25 197 VAL A N 1
ATOM 1563 C CA . VAL A 1 197 ? -12.649 -10.605 -29.916 1.00 41.25 197 VAL A CA 1
ATOM 1564 C C . VAL A 1 197 ? -11.605 -10.371 -31.016 1.00 41.25 197 VAL A C 1
ATOM 1566 O O . VAL A 1 197 ? -11.084 -9.271 -31.201 1.00 41.25 197 VAL A O 1
ATOM 1569 N N . THR A 1 198 ? -11.218 -11.444 -31.693 1.00 47.84 198 THR A N 1
ATOM 1570 C CA . THR A 1 198 ? -10.100 -11.543 -32.642 1.00 47.84 198 THR A CA 1
ATOM 1571 C C . THR A 1 198 ? -10.176 -10.527 -33.795 1.00 47.84 198 THR A C 1
ATOM 1573 O O . THR A 1 198 ? -11.136 -10.554 -34.559 1.00 47.84 198 THR A O 1
ATOM 1576 N N . GLY A 1 199 ? -9.156 -9.670 -33.973 1.00 52.81 199 GLY A N 1
ATOM 1577 C CA . GLY A 1 199 ? -9.050 -8.759 -35.127 1.00 52.81 199 GLY A CA 1
ATOM 1578 C C . GLY A 1 199 ? -8.043 -7.606 -34.967 1.00 52.81 199 GLY A C 1
ATOM 1579 O O . GLY A 1 199 ? -7.347 -7.516 -33.953 1.00 52.81 199 GLY A O 1
ATOM 1580 N N . LEU A 1 200 ? -8.008 -6.703 -35.963 1.00 49.81 200 LEU A N 1
ATOM 1581 C CA . LEU A 1 200 ? -7.203 -5.461 -36.031 1.00 49.81 200 LEU A CA 1
ATOM 1582 C C . LEU A 1 200 ? -7.253 -4.613 -34.744 1.00 49.81 200 LEU A C 1
ATOM 1584 O O . LEU A 1 200 ? -6.264 -3.975 -34.393 1.00 49.81 200 LEU A O 1
ATOM 1588 N N . GLY A 1 201 ? -8.363 -4.662 -34.000 1.00 47.59 201 GLY A N 1
ATOM 1589 C CA . GLY A 1 201 ? -8.508 -3.999 -32.700 1.00 47.59 201 GLY A CA 1
ATOM 1590 C C . GLY A 1 201 ? -7.529 -4.503 -31.632 1.00 47.59 201 GLY A C 1
ATOM 1591 O O . GLY A 1 201 ? -7.014 -3.702 -30.862 1.00 47.59 201 GLY A O 1
ATOM 1592 N N . ARG A 1 202 ? -7.175 -5.798 -31.627 1.00 47.81 202 ARG A N 1
ATOM 1593 C CA . ARG A 1 202 ? -6.117 -6.343 -30.756 1.00 47.81 202 ARG A CA 1
ATOM 1594 C C . ARG A 1 202 ? -4.736 -5.853 -31.182 1.00 47.81 202 ARG A C 1
ATOM 1596 O O . ARG A 1 202 ? -3.921 -5.558 -30.320 1.00 47.81 202 ARG A O 1
ATOM 1603 N N . ALA A 1 203 ? -4.473 -5.759 -32.485 1.00 49.38 203 ALA A N 1
ATOM 1604 C CA . ALA A 1 203 ? -3.202 -5.243 -32.994 1.00 49.38 203 ALA A CA 1
ATOM 1605 C C . ALA A 1 203 ? -3.022 -3.759 -32.632 1.00 49.38 203 ALA A C 1
ATOM 1607 O O . ALA A 1 203 ? -1.973 -3.384 -32.119 1.00 49.38 203 ALA A O 1
ATOM 1608 N N . MET A 1 204 ? -4.074 -2.945 -32.779 1.00 45.47 204 MET A N 1
ATOM 1609 C CA . MET A 1 204 ? -4.083 -1.545 -32.340 1.00 45.47 204 MET A CA 1
ATOM 1610 C C . MET A 1 204 ? -3.999 -1.406 -30.815 1.00 45.47 204 MET A C 1
ATOM 1612 O O . MET A 1 204 ? -3.257 -0.561 -30.328 1.00 45.47 204 MET A O 1
ATOM 1616 N N . ALA A 1 205 ? -4.686 -2.258 -30.049 1.00 46.34 205 ALA A N 1
ATOM 1617 C CA . ALA A 1 205 ? -4.602 -2.261 -28.589 1.00 46.34 205 ALA A CA 1
ATOM 1618 C C . ALA A 1 205 ? -3.215 -2.677 -28.076 1.00 46.34 205 ALA A C 1
ATOM 1620 O O . ALA A 1 205 ? -2.765 -2.130 -27.082 1.00 46.34 205 ALA A O 1
ATOM 1621 N N . VAL A 1 206 ? -2.520 -3.598 -28.755 1.00 47.75 206 VAL A N 1
ATOM 1622 C CA . VAL A 1 206 ? -1.127 -3.980 -28.448 1.00 47.75 206 VAL A CA 1
ATOM 1623 C C . VAL A 1 206 ? -0.136 -2.890 -28.877 1.00 47.75 206 VAL A C 1
ATOM 1625 O O . VAL A 1 206 ? 0.850 -2.672 -28.187 1.00 47.75 206 VAL A O 1
ATOM 1628 N N . LEU A 1 207 ? -0.400 -2.158 -29.963 1.00 42.72 207 LEU A N 1
ATOM 1629 C CA . LEU A 1 207 ? 0.409 -0.996 -30.366 1.00 42.72 207 LEU A CA 1
ATOM 1630 C C . LEU A 1 207 ? 0.218 0.208 -29.428 1.00 42.72 207 LEU A C 1
ATOM 1632 O O . LEU A 1 207 ? 1.153 0.967 -29.204 1.00 42.72 207 LEU A O 1
ATOM 1636 N N . MET A 1 208 ? -0.976 0.362 -28.849 1.00 41.75 208 MET A N 1
ATOM 1637 C CA . MET A 1 208 ? -1.300 1.379 -27.837 1.00 41.75 208 MET A CA 1
ATOM 1638 C C . MET A 1 208 ? -1.078 0.883 -26.397 1.00 41.75 208 MET A C 1
ATOM 1640 O O . MET A 1 208 ? -1.255 1.641 -25.443 1.00 41.75 208 MET A O 1
ATOM 1644 N N . ALA A 1 209 ? -0.640 -0.369 -26.226 1.00 44.34 209 ALA A N 1
ATOM 1645 C CA . ALA A 1 209 ? -0.341 -0.994 -24.938 1.00 44.34 209 ALA A CA 1
ATOM 1646 C C . ALA A 1 209 ? 0.937 -0.458 -24.281 1.00 44.34 209 ALA A C 1
ATOM 1648 O O . ALA A 1 209 ? 1.379 -1.000 -23.276 1.00 44.34 209 ALA A O 1
ATOM 1649 N N . ASP A 1 210 ? 1.506 0.635 -24.788 1.00 40.66 210 ASP A N 1
ATOM 1650 C CA . ASP A 1 210 ? 2.560 1.397 -24.119 1.00 40.66 210 ASP A CA 1
ATOM 1651 C C . ASP A 1 210 ? 2.190 1.804 -22.678 1.00 40.66 210 ASP A C 1
ATOM 1653 O O . ASP A 1 210 ? 3.086 2.082 -21.881 1.00 40.66 210 ASP A O 1
ATOM 1657 N N . GLN A 1 211 ? 0.888 1.825 -22.355 1.00 43.00 211 GLN A N 1
ATOM 1658 C CA . GLN A 1 211 ? 0.314 2.024 -21.016 1.00 43.00 211 GLN A CA 1
ATOM 1659 C C . GLN A 1 211 ? 0.344 0.763 -20.123 1.00 43.00 211 GLN A C 1
ATOM 1661 O O . GLN A 1 211 ? 0.025 0.847 -18.941 1.00 43.00 211 GLN A O 1
ATOM 1666 N N . LEU A 1 212 ? 0.704 -0.407 -20.666 1.00 54.28 212 LEU A N 1
ATOM 1667 C CA . LEU A 1 212 ? 0.866 -1.666 -19.925 1.00 54.28 212 LEU A CA 1
ATOM 1668 C C . LEU A 1 212 ? 2.296 -1.866 -19.415 1.00 54.28 212 LEU A C 1
ATOM 1670 O O . LEU A 1 212 ? 2.538 -2.839 -18.702 1.00 54.28 212 LEU A O 1
ATOM 1674 N N . ASP A 1 213 ? 3.233 -0.988 -19.782 1.00 64.44 213 ASP A N 1
ATOM 1675 C CA . ASP A 1 213 ? 4.593 -1.033 -19.261 1.00 64.44 213 ASP A CA 1
ATOM 1676 C C . ASP A 1 213 ? 4.624 -0.678 -17.774 1.00 64.44 213 ASP A C 1
ATOM 1678 O O . ASP A 1 213 ? 3.855 0.138 -17.270 1.00 64.44 213 ASP A O 1
ATOM 1682 N N . SER A 1 214 ? 5.552 -1.311 -17.065 1.00 78.31 214 SER A N 1
ATOM 1683 C CA . SER A 1 214 ? 5.804 -1.032 -15.658 1.00 78.31 214 SER A CA 1
ATOM 1684 C C . SER A 1 214 ? 6.124 0.450 -15.437 1.00 78.31 214 SER A C 1
ATOM 1686 O O . SER A 1 214 ? 7.015 1.000 -16.085 1.00 78.31 214 SER A O 1
ATOM 1688 N N . TYR A 1 215 ? 5.470 1.069 -14.451 1.00 83.56 215 TYR A N 1
ATOM 1689 C CA . TYR A 1 215 ? 5.843 2.397 -13.956 1.00 83.56 215 TYR A CA 1
ATOM 1690 C C . TYR A 1 215 ? 7.037 2.362 -12.993 1.00 83.56 215 TYR A C 1
ATOM 1692 O O . TYR A 1 215 ? 7.596 3.404 -12.670 1.00 83.56 215 TYR A O 1
ATOM 1700 N N . ALA A 1 216 ? 7.494 1.182 -12.563 1.00 89.38 216 ALA A N 1
ATOM 1701 C CA . ALA A 1 216 ? 8.607 1.052 -11.624 1.00 89.38 216 ALA A CA 1
ATOM 1702 C C . ALA A 1 216 ? 9.905 1.774 -12.052 1.00 89.38 216 ALA A C 1
ATOM 1704 O O . ALA A 1 216 ? 10.581 2.302 -11.165 1.00 89.38 216 ALA A O 1
ATOM 1705 N N . PRO A 1 217 ? 10.272 1.888 -13.350 1.00 92.06 217 PRO A N 1
ATOM 1706 C CA . PRO A 1 217 ? 11.472 2.618 -13.749 1.00 92.06 217 PRO A CA 1
ATOM 1707 C C . PRO A 1 217 ? 11.462 4.104 -13.363 1.00 92.06 217 PRO A C 1
ATOM 1709 O O . PRO A 1 217 ? 12.532 4.702 -13.271 1.00 92.06 217 PRO A O 1
ATOM 1712 N N . SER A 1 218 ? 10.299 4.717 -13.090 1.00 90.62 218 SER A N 1
ATOM 1713 C CA . SER A 1 218 ? 10.234 6.117 -12.643 1.00 90.62 218 SER A CA 1
ATOM 1714 C C . SER A 1 218 ? 10.804 6.337 -11.240 1.00 90.62 218 SER A C 1
ATOM 1716 O O . SER A 1 218 ? 11.099 7.477 -10.884 1.00 90.62 218 SER A O 1
ATOM 1718 N N . TYR A 1 219 ? 10.963 5.271 -10.451 1.00 92.69 219 TYR A N 1
ATOM 1719 C CA . TYR A 1 219 ? 11.528 5.318 -9.103 1.00 92.69 219 TYR A CA 1
ATOM 1720 C C . TYR A 1 219 ? 13.061 5.224 -9.101 1.00 92.69 219 TYR A C 1
ATOM 1722 O O . TYR A 1 219 ? 13.675 5.578 -8.098 1.00 92.69 219 TYR A O 1
ATOM 1730 N N . ASN A 1 220 ? 13.687 4.784 -10.201 1.00 94.81 220 ASN A N 1
ATOM 1731 C CA . ASN A 1 220 ? 15.135 4.578 -10.300 1.00 94.81 220 ASN A CA 1
ATOM 1732 C C . ASN A 1 220 ? 15.911 5.841 -9.883 1.00 94.81 220 ASN A C 1
ATOM 1734 O O . ASN A 1 220 ? 15.758 6.906 -10.484 1.00 94.81 220 ASN A O 1
ATOM 1738 N N . GLY A 1 221 ? 16.723 5.717 -8.831 1.00 94.12 221 GLY A N 1
ATOM 1739 C CA . GLY A 1 221 ? 17.540 6.803 -8.295 1.00 94.12 221 GLY A CA 1
ATOM 1740 C C . GLY A 1 221 ? 16.778 7.964 -7.635 1.00 94.12 221 GLY A C 1
ATOM 1741 O O . GLY A 1 221 ? 17.394 8.988 -7.348 1.00 94.12 221 GLY A O 1
ATOM 1742 N N . LYS A 1 222 ? 15.463 7.853 -7.404 1.00 94.88 222 LYS A N 1
ATOM 1743 C CA . LYS A 1 222 ? 14.635 8.923 -6.814 1.00 94.88 222 LYS A CA 1
ATOM 1744 C C . LYS A 1 222 ? 14.508 8.811 -5.298 1.00 94.88 222 LYS A C 1
ATOM 1746 O O . LYS A 1 222 ? 14.768 7.764 -4.716 1.00 94.88 222 LYS A O 1
ATOM 1751 N N . THR A 1 223 ? 14.009 9.880 -4.684 1.00 94.69 223 THR A N 1
ATOM 1752 C CA . THR A 1 223 ? 13.567 9.890 -3.284 1.00 94.69 223 THR A CA 1
ATOM 1753 C C . THR A 1 223 ? 12.044 9.954 -3.217 1.00 94.69 223 THR A C 1
ATOM 1755 O O . THR A 1 223 ? 11.389 10.572 -4.067 1.00 94.69 223 THR A O 1
ATOM 1758 N N . SER A 1 224 ? 11.453 9.292 -2.228 1.00 92.06 224 SER A N 1
ATOM 1759 C CA . SER A 1 224 ? 10.030 9.385 -1.905 1.00 92.06 224 SER A CA 1
ATOM 1760 C C . SER A 1 224 ? 9.834 9.537 -0.408 1.00 92.06 224 SER A C 1
ATOM 1762 O O . SER A 1 224 ? 10.478 8.840 0.368 1.00 92.06 224 SER A O 1
ATOM 1764 N N . ARG A 1 225 ? 8.926 10.435 -0.037 1.00 93.88 225 ARG A N 1
ATOM 1765 C CA . ARG A 1 225 ? 8.444 10.621 1.327 1.00 93.88 225 ARG A CA 1
ATOM 1766 C C . ARG A 1 225 ? 6.930 10.571 1.302 1.00 93.88 225 ARG A C 1
ATOM 1768 O O . ARG A 1 225 ? 6.328 11.160 0.399 1.00 93.88 225 ARG A O 1
ATOM 1775 N N . PHE A 1 226 ? 6.352 9.809 2.212 1.00 92.94 226 PHE A N 1
ATOM 1776 C CA . PHE A 1 226 ? 4.911 9.717 2.377 1.00 92.94 226 PHE A CA 1
ATOM 1777 C C . PHE A 1 226 ? 4.581 9.185 3.763 1.00 92.94 226 PHE A C 1
ATOM 1779 O O . PHE A 1 226 ? 5.361 8.432 4.353 1.00 92.94 226 PHE A O 1
ATOM 1786 N N . SER A 1 227 ? 3.381 9.514 4.219 1.00 94.25 227 SER A N 1
ATOM 1787 C CA . SER A 1 227 ? 2.820 8.965 5.440 1.00 94.25 227 SER A CA 1
ATOM 1788 C C . SER A 1 227 ? 1.494 8.270 5.130 1.00 94.25 227 SER A C 1
ATOM 1790 O O . SER A 1 227 ? 0.747 8.706 4.248 1.00 94.25 227 SER A O 1
ATOM 1792 N N . VAL A 1 228 ? 1.209 7.166 5.825 1.00 95.06 228 VAL A N 1
ATOM 1793 C CA . VAL A 1 228 ? -0.067 6.437 5.761 1.00 95.06 228 VAL A CA 1
ATOM 1794 C C . VAL A 1 228 ? -0.561 6.067 7.156 1.00 95.06 228 VAL A C 1
ATOM 1796 O O . VAL A 1 228 ? 0.238 5.717 8.021 1.00 95.06 228 VAL A O 1
ATOM 1799 N N . ALA A 1 229 ? -1.873 6.075 7.356 1.00 95.94 229 ALA A N 1
ATOM 1800 C CA . ALA A 1 229 ? -2.513 5.530 8.549 1.00 95.94 229 ALA A CA 1
ATOM 1801 C C . ALA A 1 229 ? -3.309 4.278 8.183 1.00 95.94 229 ALA A C 1
ATOM 1803 O O . ALA A 1 229 ? -3.972 4.236 7.145 1.00 95.94 229 ALA A O 1
ATOM 1804 N N . VAL A 1 230 ? -3.229 3.247 9.022 1.00 97.50 230 VAL A N 1
ATOM 1805 C CA . VAL A 1 230 ? -3.917 1.968 8.833 1.00 97.50 230 VAL A CA 1
ATOM 1806 C C . VAL A 1 230 ? -4.863 1.744 10.003 1.00 97.50 230 VAL A C 1
ATOM 1808 O O . VAL A 1 230 ? -4.414 1.549 11.128 1.00 97.50 230 VAL A O 1
ATOM 1811 N N . PHE A 1 231 ? -6.163 1.731 9.721 1.00 97.69 231 PHE A N 1
ATOM 1812 C CA . PHE A 1 231 ? -7.228 1.558 10.702 1.00 97.69 231 PHE A CA 1
ATOM 1813 C C . PHE A 1 231 ? -7.914 0.202 10.499 1.00 97.69 231 PHE A C 1
ATOM 1815 O O . PHE A 1 231 ? -8.592 0.008 9.482 1.00 97.69 231 PHE A O 1
ATOM 1822 N N . PRO A 1 232 ? -7.768 -0.760 11.421 1.00 97.56 232 PRO A N 1
ATOM 1823 C CA . PRO A 1 232 ? -8.585 -1.964 11.390 1.00 97.56 232 PRO A CA 1
ATOM 1824 C C . PRO A 1 232 ? -10.034 -1.633 11.766 1.00 97.56 232 PRO A C 1
ATOM 1826 O O . PRO A 1 232 ? -10.300 -0.742 12.569 1.00 97.56 232 PRO A O 1
ATOM 1829 N N . PHE A 1 233 ? -10.987 -2.368 11.201 1.00 97.75 233 PHE A N 1
ATOM 1830 C CA . PHE A 1 233 ? -12.393 -2.264 11.579 1.00 97.75 233 PHE A CA 1
ATOM 1831 C C . PHE A 1 233 ? -13.111 -3.611 11.490 1.00 97.75 233 PHE A C 1
ATOM 1833 O O . PHE A 1 233 ? -12.668 -4.555 10.829 1.00 97.75 233 PHE A O 1
ATOM 1840 N N . ARG A 1 234 ? -14.256 -3.699 12.169 1.00 97.38 234 ARG A N 1
ATOM 1841 C CA . ARG A 1 234 ? -15.179 -4.835 12.092 1.00 97.38 234 ARG A CA 1
ATOM 1842 C C . ARG A 1 234 ? -16.394 -4.464 11.256 1.00 97.38 234 ARG A C 1
ATOM 1844 O O . ARG A 1 234 ? -16.835 -3.320 11.265 1.00 97.38 234 ARG A O 1
ATOM 1851 N N . GLY A 1 235 ? -16.943 -5.464 10.583 1.00 97.06 235 GLY A N 1
ATOM 1852 C CA . GLY A 1 235 ? -18.122 -5.343 9.746 1.00 97.06 235 GLY A CA 1
ATOM 1853 C C . GLY A 1 235 ? -17.824 -5.263 8.245 1.00 97.06 235 GLY A C 1
ATOM 1854 O O . GLY A 1 235 ? -16.670 -5.320 7.802 1.00 97.06 235 GLY A O 1
ATOM 1855 N N . PRO A 1 236 ? -18.895 -5.168 7.446 1.00 97.25 236 PRO A N 1
ATOM 1856 C CA . PRO A 1 236 ? -18.812 -5.231 5.993 1.00 97.25 236 PRO A CA 1
ATOM 1857 C C . PRO A 1 236 ? -18.291 -3.943 5.350 1.00 97.25 236 PRO A C 1
ATOM 1859 O O . PRO A 1 236 ? -17.896 -3.975 4.188 1.00 97.25 236 PRO A O 1
ATOM 1862 N N . GLU A 1 237 ? -18.282 -2.828 6.080 1.00 97.56 237 GLU A N 1
ATOM 1863 C CA . GLU A 1 237 ? -17.883 -1.501 5.608 1.00 97.56 237 GLU A CA 1
ATOM 1864 C C . GLU A 1 237 ? -17.177 -0.713 6.724 1.00 97.56 237 GLU A C 1
ATOM 1866 O O . GLU A 1 237 ? -17.411 -1.006 7.901 1.00 97.56 237 GLU A O 1
ATOM 1871 N N . PRO A 1 238 ? -16.303 0.257 6.391 1.00 97.19 238 PRO A N 1
ATOM 1872 C CA . PRO A 1 238 ? -15.637 1.074 7.400 1.00 97.19 238 PRO A CA 1
ATOM 1873 C C . PRO A 1 238 ? -16.664 1.936 8.159 1.00 97.19 238 PRO A C 1
ATOM 1875 O O . PRO A 1 238 ? -17.382 2.717 7.524 1.00 97.19 238 PRO A O 1
ATOM 1878 N N . PRO A 1 239 ? -16.728 1.847 9.503 1.00 96.81 239 PRO A N 1
ATOM 1879 C CA . PRO A 1 239 ? -17.616 2.678 10.310 1.00 96.81 239 PRO A CA 1
ATOM 1880 C C . PRO A 1 239 ? -17.385 4.173 10.071 1.00 96.81 239 PRO A C 1
ATOM 1882 O O . PRO A 1 239 ? -16.268 4.596 9.778 1.00 96.81 239 PRO A O 1
ATOM 1885 N N . GLU A 1 240 ? -18.428 4.989 10.235 1.00 95.69 240 GLU A N 1
ATOM 1886 C CA . GLU A 1 240 ? -18.339 6.452 10.100 1.00 95.69 240 GLU A CA 1
ATOM 1887 C C . GLU A 1 240 ? -17.233 7.064 10.958 1.00 95.69 240 GLU A C 1
ATOM 1889 O O . GLU A 1 240 ? -16.460 7.867 10.455 1.00 95.69 240 GLU A O 1
ATOM 1894 N N . GLU A 1 241 ? -17.084 6.595 12.195 1.00 95.25 241 GLU A N 1
ATOM 1895 C CA . GLU A 1 241 ? -16.008 7.024 13.088 1.00 95.25 241 GLU A CA 1
ATOM 1896 C C . GLU A 1 241 ? -14.614 6.790 12.483 1.00 95.25 241 GLU A C 1
ATOM 1898 O O . GLU A 1 241 ? -13.780 7.688 12.468 1.00 95.25 241 GLU A O 1
ATOM 1903 N N . ILE A 1 242 ? -14.366 5.606 11.915 1.00 96.50 242 ILE A N 1
ATOM 1904 C CA . ILE A 1 242 ? -13.075 5.266 11.298 1.00 96.50 242 ILE A CA 1
ATOM 1905 C C . ILE A 1 242 ? -12.839 6.088 10.023 1.00 96.50 242 ILE A C 1
ATOM 1907 O O . ILE A 1 242 ? -11.711 6.501 9.762 1.00 96.50 242 ILE A O 1
ATOM 1911 N N . ARG A 1 243 ? -13.896 6.365 9.248 1.00 95.88 243 ARG A N 1
ATOM 1912 C CA . ARG A 1 243 ? -13.819 7.250 8.073 1.00 95.88 243 ARG A CA 1
ATOM 1913 C C . ARG A 1 243 ? -13.475 8.682 8.478 1.00 95.88 243 ARG A C 1
ATOM 1915 O O . ARG A 1 243 ? -12.561 9.254 7.895 1.00 95.88 243 ARG A O 1
ATOM 1922 N N . ARG A 1 244 ? -14.139 9.220 9.506 1.00 94.56 244 ARG A N 1
ATOM 1923 C CA . ARG A 1 244 ? -13.885 10.572 10.020 1.00 94.56 244 ARG A CA 1
ATOM 1924 C C . ARG A 1 244 ? -12.450 10.710 10.520 1.00 94.56 244 ARG A C 1
ATOM 1926 O O . ARG A 1 244 ? -11.743 11.593 10.062 1.00 94.56 244 ARG A O 1
ATOM 1933 N N . ARG A 1 245 ? -11.981 9.776 11.354 1.00 94.69 245 ARG A N 1
ATOM 1934 C CA . ARG A 1 245 ? -10.594 9.763 11.854 1.00 94.69 245 ARG A CA 1
ATOM 1935 C C . ARG A 1 245 ? -9.554 9.705 10.732 1.00 94.69 245 ARG A C 1
ATOM 1937 O O . ARG A 1 245 ? -8.502 10.327 10.825 1.00 94.69 245 ARG A O 1
ATOM 1944 N N . ALA A 1 246 ? -9.833 8.949 9.672 1.00 94.44 246 ALA A N 1
ATOM 1945 C CA . ALA A 1 246 ? -8.961 8.872 8.506 1.00 94.44 246 ALA A CA 1
ATOM 1946 C C . ALA A 1 246 ? -8.914 10.175 7.696 1.00 94.44 246 ALA A C 1
ATOM 1948 O O . ALA A 1 246 ? -7.872 10.496 7.128 1.00 94.44 246 ALA A O 1
ATOM 1949 N N . GLU A 1 247 ? -10.032 10.896 7.627 1.00 92.88 247 GLU A N 1
ATOM 1950 C CA . GLU A 1 247 ? -10.134 12.212 6.989 1.00 92.88 247 GLU A CA 1
ATOM 1951 C C . GLU A 1 247 ? -9.418 13.277 7.824 1.00 92.88 247 GLU A C 1
ATOM 1953 O O . GLU A 1 247 ? -8.530 13.944 7.303 1.00 92.88 247 GLU A O 1
ATOM 1958 N N . GLU A 1 248 ? -9.690 13.333 9.131 1.00 92.25 248 GLU A N 1
ATOM 1959 C CA . GLU A 1 248 ? -9.006 14.222 10.079 1.00 92.25 248 GLU A CA 1
ATOM 1960 C C . GLU A 1 248 ? -7.478 14.030 10.008 1.00 92.25 248 GLU A C 1
ATOM 1962 O O . GLU A 1 248 ? -6.713 14.991 9.884 1.00 92.25 248 GLU A O 1
ATOM 1967 N N . TRP A 1 249 ? -7.017 12.774 10.012 1.00 91.06 249 TRP A N 1
ATOM 1968 C CA . TRP A 1 249 ? -5.593 12.469 9.891 1.00 91.06 249 TRP A CA 1
ATOM 1969 C C . TRP A 1 249 ? -5.024 12.862 8.521 1.00 91.06 249 TRP A C 1
ATOM 1971 O O . TRP A 1 249 ? -3.919 13.399 8.457 1.00 91.06 249 TRP A O 1
ATOM 1981 N N . GLY A 1 250 ? -5.765 12.626 7.432 1.00 87.81 250 GLY A N 1
ATOM 1982 C CA . GLY A 1 250 ? -5.365 13.023 6.079 1.00 87.81 250 GLY A CA 1
ATOM 1983 C C . GLY A 1 250 ? -5.104 14.526 5.968 1.00 87.81 250 GLY A C 1
ATOM 1984 O O . GLY A 1 250 ? -4.079 14.925 5.417 1.00 87.81 250 GLY A O 1
ATOM 1985 N N . GLU A 1 251 ? -5.970 15.334 6.581 1.00 87.00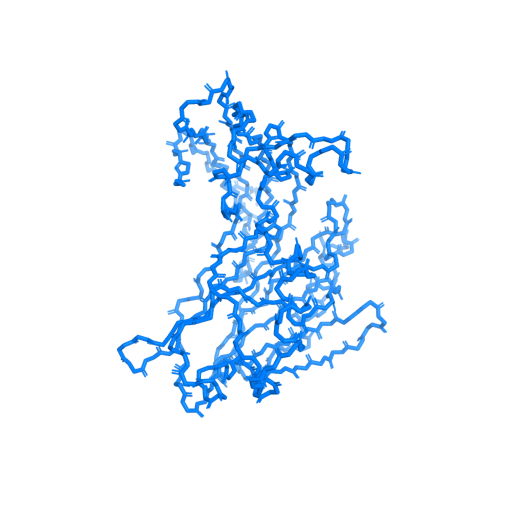 251 GLU A N 1
ATOM 1986 C CA . GLU A 1 251 ? -5.905 16.801 6.606 1.00 87.00 251 GLU A CA 1
ATOM 1987 C C . GLU A 1 251 ? -4.859 17.364 7.591 1.00 87.00 251 GLU A C 1
ATOM 1989 O O . GLU A 1 251 ? -4.557 18.557 7.561 1.00 87.00 251 GLU A O 1
ATOM 1994 N N . GLY A 1 252 ? -4.286 16.527 8.466 1.00 78.88 252 GLY A N 1
ATOM 1995 C CA . GLY A 1 252 ? -3.328 16.956 9.493 1.00 78.88 252 GLY A CA 1
ATOM 1996 C C . GLY A 1 252 ? -3.964 17.641 10.697 1.00 78.88 252 GLY A C 1
ATOM 1997 O O . GLY A 1 252 ? -3.336 18.492 11.325 1.00 78.88 252 GLY A O 1
ATOM 1998 N N . THR A 1 253 ? -5.209 17.287 11.013 1.00 58.34 253 THR A N 1
ATOM 1999 C CA . THR A 1 253 ? -5.959 17.836 12.153 1.00 58.34 253 THR A CA 1
ATOM 2000 C C . THR A 1 253 ? -5.914 16.942 13.402 1.00 58.34 253 THR A C 1
ATOM 2002 O O . THR A 1 253 ? -6.616 17.223 14.374 1.00 58.34 253 THR A O 1
ATOM 2005 N N . VAL A 1 254 ? -5.056 15.906 13.395 1.00 54.59 254 VAL A N 1
ATOM 2006 C CA . VAL A 1 254 ? -4.866 14.893 14.458 1.00 54.59 254 VAL A CA 1
ATOM 2007 C C . VAL A 1 254 ? -3.441 14.906 14.993 1.00 54.59 254 VAL A C 1
ATOM 2009 O O . VAL A 1 254 ? -2.505 14.918 14.161 1.00 54.59 254 VAL A O 1
#